Protein AF-C7Q089-F1 (afdb_monomer)

Radius of gyration: 25.98 Å; Cα contacts (8 Å, |Δi|>4): 467; chains: 1; bounding box: 75×49×68 Å

InterPro domains:
  IPR000086 NUDIX hydrolase domain [PF00293] (117-228)
  IPR000086 NUDIX hydrolase domain [PS51462] (114-242)
  IPR000524 Transcription regulator HTH, GntR [PF00392] (4-66)
  IPR000524 Transcription regulator HTH, GntR [PR00035] (26-40)
  IPR000524 Transcription regulator HTH, GntR [PR00035] (40-56)
  IPR000524 Transcription regulator HTH, GntR [PS50949] (1-69)
  IPR000524 Transcription regulator HTH, GntR [SM00345] (7-66)
  IPR000524 Transcription regulator HTH, GntR [cd07377] (7-67)
  IPR015797 NUDIX hydrolase-like domain superfamily [SSF55811] (79-246)
  IPR036388 Winged helix-like DNA-binding domain superfamily [G3DSA:1.10.10.10] (3-70)
  IPR036390 Winged helix DNA-binding domain superfamily [SSF46785] (5-78)
  IPR050679 Bacterial HTH-type transcriptional regulator [PTHR44846] (7-102)

Organism: Catenulispora acidiphila (strain DSM 44928 / JCM 14897 / NBRC 102108 / NRRL B-24433 / ID139908) (NCBI:txid479433)

Foldseek 3Di:
DDALVRLLVVVVVCLVVVVAPAFRADPALVVSCVVVVDDSVSNVSSVVVCVVVVQWDQDPPRHITGHDPDPDDDDDFDWDWPDKDFPADDDFWTWIWTWTATPVGDIDIAIETEGAEKEFEWAAEPQAWTKWKWDQDPVPSDIATGGQMFGDPDPDDSQVRRQVSCCVQAVWGWDRKDWDDWDDQCVRHYPHIYTYIYTYTHDDPQWDDDVVRRMIIGGGHLVCVVVCVVVVNHPDPNRVVVNVVVVVVVVVVVVVVVVVVVVVPPDD

Secondary structure (DSSP, 8-state):
---HHHHHHHHHHHHHTTSS-TTPBPPPHHHHHHHHT--HHHHHHHHHHHHHTTSEEEETTTEEEEPPPPPPPP--PPPEEEEEEEEE--SS-EEEEEEEE-TT--EEEEEEEE---EEEEEEE-TTSEEEEEEEE-TTTS-EEEE--EEE--TT--HHHHHHHHHHHHHS---SPPEEEEEE-TTTTTEE--EEEEEEE----SSEEEETTTTEEEEEEEGGGHHHHHHTTS---HHHHHHHHHHHHHHHHHHHHHHHHHTTSSS--

Mean predicted aligned error: 11.78 Å

Solvent-accessible surface area (backbone atoms only — not comparable to full-atom values): 14876 Å² total; per-residue (Å²): 120,50,51,35,67,54,54,34,51,52,54,49,46,33,52,73,76,50,79,47,44,67,70,34,70,54,76,51,72,70,53,48,28,67,74,59,52,28,50,70,68,29,52,50,52,23,50,51,50,36,36,74,71,51,51,30,45,82,42,90,100,75,48,41,28,29,34,67,78,75,84,74,77,82,90,68,90,71,61,41,79,76,49,72,47,77,78,42,88,52,95,74,38,29,36,32,44,33,40,31,35,38,88,92,67,50,75,49,79,47,65,34,36,45,31,67,41,30,26,33,29,46,36,36,24,92,88,48,23,37,45,30,29,38,36,70,35,86,92,73,76,44,65,33,44,32,45,31,55,31,67,45,62,92,87,57,61,57,68,58,31,28,50,48,16,42,29,72,50,66,75,38,72,61,54,80,69,41,82,73,50,75,47,50,90,45,66,90,45,34,52,40,45,34,36,38,31,42,36,33,32,79,78,68,79,61,66,43,77,38,77,93,77,58,32,37,24,34,60,43,48,60,87,51,48,64,60,36,43,76,71,56,33,40,75,52,65,70,40,52,52,47,52,52,56,50,55,53,49,53,51,49,54,52,51,51,53,53,56,59,61,63,71,75,73,83,81,131

Nearest PDB structures (foldseek):
  8wv3-assembly1_B  TM=9.293E-01  e=1.431E-14  Bacillus methanolicus
  8wv3-assembly1_E  TM=8.873E-01  e=4.443E-15  Bacillus methanolicus
  8wv3-assembly1_D  TM=9.266E-01  e=2.284E-14  Bacillus methanolicus
  5c7q-assembly1_B  TM=8.989E-01  e=4.884E-14  Bdellovibrio bacteriovorus HD100
  5c8l-assembly1_B  TM=8.850E-01  e=1.044E-13  Bdellovibrio bacteriovorus HD100

Sequence (268 aa):
MGTAADVETTLRGWLADGTLAPEQRLPSERTLIEQLGASRNTVRAALAKLIADGNVRSEHGRGYFVCQPRRSDPVVERWKVRSSEIVVEGRSFDVERRDLRSPAGRRRQAYVLRAPRTVTTAVISEDGRLLLVWRQRDATSEGSWELPAEVVEGDEDPALAAARSVRAAANVKPTVLHHVIEFQPLADVADALQVLFVGSAQAVAQEQTDEARGQVAEWIPLSELPQLVERRKVTGAATLLAILAVISRESSDVQRSLKRVNLLHSGS

pLDDT: mean 87.91, std 14.06, range [34.56, 98.25]

Struct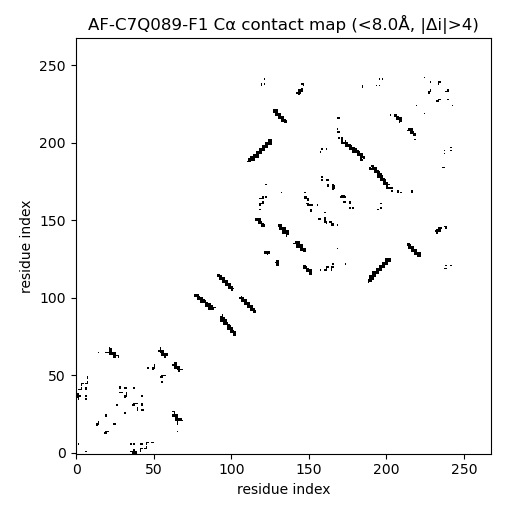ure (mmCIF, N/CA/C/O backbone):
data_AF-C7Q089-F1
#
_entry.id   AF-C7Q089-F1
#
loop_
_atom_site.group_PDB
_atom_site.id
_atom_site.type_symbol
_atom_site.label_atom_id
_atom_site.label_alt_id
_atom_site.label_comp_id
_atom_site.label_asym_id
_atom_site.label_entity_id
_atom_site.label_seq_id
_atom_site.pdbx_PDB_ins_code
_atom_site.Cartn_x
_atom_site.Cartn_y
_atom_site.Cartn_z
_atom_site.occupancy
_atom_site.B_iso_or_equiv
_atom_site.auth_seq_id
_atom_site.auth_comp_id
_atom_site.auth_asym_id
_atom_site.auth_atom_id
_atom_site.pdbx_PDB_model_num
ATOM 1 N N . MET A 1 1 ? -2.522 -30.736 -40.558 1.00 58.34 1 MET A N 1
ATOM 2 C CA . MET A 1 1 ? -3.429 -30.388 -39.442 1.00 58.34 1 MET A CA 1
ATOM 3 C C . MET A 1 1 ? -2.729 -29.294 -38.651 1.00 58.34 1 MET A C 1
ATOM 5 O O . MET A 1 1 ? -1.596 -29.536 -38.257 1.00 58.34 1 MET A O 1
ATOM 9 N N . GLY A 1 2 ? -3.312 -28.097 -38.520 1.00 68.81 2 GLY A N 1
ATOM 10 C CA . GLY A 1 2 ? -2.654 -26.980 -37.820 1.00 68.81 2 GLY A CA 1
ATOM 11 C C . GLY A 1 2 ? -2.456 -27.269 -36.329 1.00 68.81 2 GLY A C 1
ATOM 12 O O . GLY A 1 2 ? -3.302 -27.927 -35.712 1.00 68.81 2 GLY A O 1
ATOM 13 N N . THR A 1 3 ? -1.343 -26.815 -35.750 1.00 88.38 3 THR A N 1
ATOM 14 C CA . THR A 1 3 ? -1.092 -26.940 -34.307 1.00 88.38 3 THR A CA 1
ATOM 15 C C . THR A 1 3 ? -1.829 -25.849 -33.525 1.00 88.38 3 THR A C 1
ATOM 17 O O . THR A 1 3 ? -2.337 -24.882 -34.094 1.00 88.38 3 THR A O 1
ATOM 20 N N . ALA A 1 4 ? -1.913 -25.987 -32.197 1.00 82.38 4 ALA A N 1
ATOM 21 C CA . ALA A 1 4 ? -2.575 -24.981 -31.359 1.00 82.38 4 ALA A CA 1
ATOM 22 C C . ALA A 1 4 ? -1.824 -23.641 -31.373 1.00 82.38 4 ALA A C 1
ATOM 24 O O . ALA A 1 4 ? -2.458 -22.591 -31.329 1.00 82.38 4 ALA A O 1
ATOM 25 N N . ALA A 1 5 ? -0.494 -23.683 -31.501 1.00 84.88 5 ALA A N 1
ATOM 26 C CA . ALA A 1 5 ? 0.349 -22.498 -31.625 1.00 84.88 5 ALA A CA 1
ATOM 27 C C . ALA A 1 5 ? 0.125 -21.757 -32.954 1.00 84.88 5 ALA A C 1
ATOM 29 O O . ALA A 1 5 ? 0.143 -20.527 -32.973 1.00 84.88 5 ALA A O 1
ATOM 30 N N . ASP A 1 6 ? -0.144 -22.483 -34.045 1.00 88.25 6 ASP A N 1
ATOM 31 C CA . ASP A 1 6 ? -0.444 -21.870 -35.345 1.00 88.25 6 ASP A CA 1
ATOM 32 C C . ASP A 1 6 ? -1.789 -21.137 -35.295 1.00 88.25 6 ASP A C 1
ATOM 34 O O . ASP A 1 6 ? -1.872 -19.961 -35.645 1.00 88.25 6 ASP A O 1
ATOM 38 N N . VAL A 1 7 ? -2.826 -21.803 -34.767 1.00 91.31 7 VAL A N 1
ATOM 39 C CA . VAL A 1 7 ? -4.160 -21.206 -34.575 1.00 91.31 7 VAL A CA 1
ATOM 40 C C . VAL A 1 7 ? -4.084 -19.974 -33.676 1.00 91.31 7 VAL A C 1
ATOM 42 O O . VAL A 1 7 ? -4.689 -18.948 -33.977 1.00 91.31 7 VAL A O 1
ATOM 45 N N . GLU A 1 8 ? -3.327 -20.051 -32.582 1.00 91.19 8 GLU A N 1
ATOM 46 C CA . GLU A 1 8 ? -3.108 -18.917 -31.688 1.00 91.19 8 GLU A CA 1
ATOM 47 C C . GLU A 1 8 ? -2.418 -17.752 -32.406 1.00 91.19 8 GLU A C 1
ATOM 49 O O . GLU A 1 8 ? -2.889 -16.621 -32.314 1.00 91.19 8 GLU A O 1
ATOM 54 N N . THR A 1 9 ? -1.331 -18.019 -33.134 1.00 92.06 9 THR A N 1
ATOM 55 C CA . THR A 1 9 ? -0.587 -17.000 -33.887 1.00 92.06 9 THR A CA 1
ATOM 56 C C . THR A 1 9 ? -1.488 -16.294 -34.897 1.00 92.06 9 THR A C 1
ATOM 58 O O . THR A 1 9 ? -1.492 -15.065 -34.954 1.00 92.06 9 THR A O 1
ATOM 61 N N . THR A 1 10 ? -2.304 -17.042 -35.646 1.00 93.06 10 THR A N 1
ATOM 62 C CA . THR A 1 10 ? -3.257 -16.468 -36.607 1.00 93.06 10 THR A CA 1
ATOM 63 C C . THR A 1 10 ? -4.313 -15.607 -35.920 1.00 93.06 10 THR A C 1
ATOM 65 O O . THR A 1 10 ? -4.535 -14.472 -36.337 1.00 93.06 10 THR A O 1
ATOM 68 N N . LEU A 1 11 ? -4.930 -16.103 -34.842 1.00 91.12 11 LEU A N 1
ATOM 69 C CA . LEU A 1 11 ? -5.933 -15.340 -34.096 1.00 91.12 11 LEU A CA 1
ATOM 70 C C . LEU A 1 11 ? -5.337 -14.068 -33.479 1.00 91.12 11 LEU A C 1
ATOM 72 O O . LEU A 1 11 ? -5.977 -13.023 -33.517 1.00 91.12 11 LEU A O 1
ATOM 76 N N . ARG A 1 12 ? -4.105 -14.117 -32.957 1.00 90.12 12 ARG A N 1
ATOM 77 C CA . ARG A 1 12 ? -3.392 -12.915 -32.493 1.00 90.12 12 ARG A CA 1
ATOM 78 C C . ARG A 1 12 ? -3.112 -11.938 -33.624 1.00 90.12 12 ARG A C 1
ATOM 80 O O . ARG A 1 12 ? -3.224 -10.740 -33.396 1.00 90.12 12 ARG A O 1
ATOM 87 N N . GLY A 1 13 ? -2.782 -12.437 -34.814 1.00 88.75 13 GLY A N 1
ATOM 88 C CA . GLY A 1 13 ? -2.639 -11.622 -36.019 1.00 88.75 13 GLY A CA 1
ATOM 89 C C . GLY A 1 13 ? -3.899 -10.804 -36.293 1.00 88.75 13 GLY A C 1
ATOM 90 O O . GLY A 1 13 ? -3.814 -9.584 -36.339 1.00 88.75 13 GLY A O 1
ATOM 91 N N . TRP A 1 14 ? -5.066 -11.460 -36.327 1.00 91.31 14 TRP A N 1
ATOM 92 C CA . TRP A 1 14 ? -6.364 -10.804 -36.558 1.00 91.31 14 TRP A CA 1
ATOM 93 C C . TRP A 1 14 ? -6.747 -9.771 -35.493 1.00 91.31 14 TRP A C 1
ATOM 95 O O . TRP A 1 14 ? -7.486 -8.826 -35.763 1.00 91.31 14 TRP A O 1
ATOM 105 N N . LEU A 1 15 ? -6.296 -9.974 -34.256 1.00 87.81 15 LEU A N 1
ATOM 106 C CA . LEU A 1 15 ? -6.486 -9.006 -33.177 1.00 87.81 15 LEU A CA 1
ATOM 107 C C . LEU A 1 15 ? -5.541 -7.807 -33.330 1.00 87.81 15 LEU A C 1
ATOM 109 O O . LEU A 1 15 ? -5.938 -6.674 -33.076 1.00 87.81 15 LEU A O 1
ATOM 113 N N . ALA A 1 16 ? -4.292 -8.052 -33.733 1.00 85.75 16 ALA A N 1
ATOM 114 C CA . ALA A 1 16 ? -3.257 -7.030 -33.853 1.00 85.75 16 ALA A CA 1
ATOM 115 C C . ALA A 1 16 ? -3.435 -6.135 -35.089 1.00 85.75 16 ALA A C 1
ATOM 117 O O . ALA A 1 16 ? -3.157 -4.940 -35.016 1.00 85.75 16 ALA A O 1
ATOM 118 N N . ASP A 1 17 ? -3.895 -6.697 -36.208 1.00 87.81 17 ASP A N 1
ATOM 119 C CA . ASP A 1 17 ? -4.138 -5.965 -37.457 1.00 87.81 17 ASP A CA 1
ATOM 120 C C . ASP A 1 17 ? -5.531 -5.308 -37.526 1.00 87.81 17 ASP A C 1
ATOM 122 O O . ASP A 1 17 ? -5.815 -4.549 -38.452 1.00 87.81 17 ASP A O 1
ATOM 126 N N . GLY A 1 18 ? -6.385 -5.560 -36.527 1.00 83.69 18 GLY A N 1
ATOM 127 C CA . GLY A 1 18 ? -7.727 -4.991 -36.424 1.00 83.69 18 GLY A CA 1
ATOM 128 C C . GLY A 1 18 ? -8.798 -5.708 -37.251 1.00 83.69 18 GLY A C 1
ATOM 129 O O . GLY A 1 18 ? -9.921 -5.211 -37.320 1.00 83.69 18 GLY A O 1
ATOM 130 N N . THR A 1 19 ? -8.503 -6.875 -37.837 1.00 89.88 19 THR A N 1
ATOM 131 C CA . THR A 1 19 ? -9.504 -7.741 -38.494 1.00 89.88 19 THR A CA 1
ATOM 132 C C . THR A 1 19 ? -10.657 -8.092 -37.548 1.00 89.88 19 THR A C 1
ATOM 134 O O . THR A 1 19 ? -11.808 -8.221 -37.972 1.00 89.88 19 THR A O 1
ATOM 137 N N . LEU A 1 20 ? -10.360 -8.228 -36.253 1.00 88.56 20 LEU A N 1
ATOM 138 C CA . LEU A 1 20 ? -11.347 -8.334 -35.185 1.00 88.56 20 LEU A CA 1
ATOM 139 C C . LEU A 1 20 ? -11.217 -7.132 -34.241 1.00 88.56 20 LEU A C 1
ATOM 141 O O . LEU A 1 20 ? -10.249 -7.020 -33.489 1.00 88.56 20 LEU A O 1
ATOM 145 N N . ALA A 1 21 ? -12.208 -6.242 -34.269 1.00 86.75 21 ALA A N 1
ATOM 146 C CA . ALA A 1 21 ? -12.239 -5.041 -33.444 1.00 86.75 21 ALA A CA 1
ATOM 147 C C . ALA A 1 21 ? -12.546 -5.353 -31.962 1.00 86.75 21 ALA A C 1
ATOM 149 O O . ALA A 1 21 ? -13.160 -6.378 -31.653 1.00 86.75 21 ALA A O 1
ATOM 150 N N . PRO A 1 22 ? -12.184 -4.460 -31.021 1.00 88.19 22 PRO A N 1
ATOM 151 C CA . PRO A 1 22 ? -12.581 -4.582 -29.619 1.00 88.19 22 PRO A CA 1
ATOM 152 C C . PRO A 1 22 ? -14.095 -4.749 -29.446 1.00 88.19 22 PRO A C 1
ATOM 154 O O . PRO A 1 22 ? -14.877 -4.121 -30.156 1.00 88.19 22 PRO A O 1
ATOM 157 N N . GLU A 1 23 ? -14.504 -5.596 -28.499 1.00 90.75 23 GLU A N 1
ATOM 158 C CA . GLU A 1 23 ? -15.897 -6.004 -28.246 1.00 90.75 23 GLU A CA 1
ATOM 159 C C . GLU A 1 23 ? -16.587 -6.750 -29.403 1.00 90.75 23 GLU A C 1
ATOM 161 O O . GLU A 1 23 ? -17.736 -7.181 -29.268 1.00 90.75 23 GLU A O 1
ATOM 166 N N . GLN A 1 24 ? -15.901 -6.981 -30.527 1.00 93.00 24 GLN A N 1
ATOM 167 C CA . GLN A 1 24 ? -16.440 -7.774 -31.622 1.00 93.00 24 GLN A CA 1
ATOM 168 C C . GLN A 1 24 ? -16.500 -9.253 -31.239 1.00 93.00 24 GLN A C 1
ATOM 170 O O . GLN A 1 24 ? -15.621 -9.804 -30.571 1.00 93.00 24 GLN A O 1
ATOM 175 N N . ARG A 1 25 ? -17.551 -9.926 -31.706 1.00 93.44 25 ARG A N 1
ATOM 176 C CA . ARG A 1 25 ? -17.696 -11.374 -31.574 1.00 93.44 25 ARG A CA 1
ATOM 177 C C . ARG A 1 25 ? -16.742 -12.094 -32.531 1.00 93.44 25 ARG A C 1
ATOM 179 O O . ARG A 1 25 ? -16.749 -11.819 -33.730 1.00 93.44 25 ARG A O 1
ATOM 186 N N . LEU A 1 26 ? -15.979 -13.055 -32.016 1.00 94.12 26 LEU A N 1
ATOM 187 C CA . LEU A 1 26 ? -15.164 -13.954 -32.832 1.00 94.12 26 LEU A CA 1
ATOM 188 C C . LEU A 1 26 ? -16.058 -14.882 -33.675 1.00 94.12 26 LEU A C 1
ATOM 190 O O . LEU A 1 26 ? -17.182 -15.206 -33.265 1.00 94.12 26 LEU A O 1
ATOM 194 N N . PRO A 1 27 ? -15.545 -15.396 -34.809 1.00 94.56 27 PRO A N 1
ATOM 195 C CA . PRO A 1 27 ? -16.177 -16.510 -35.501 1.00 94.56 27 PRO A CA 1
ATOM 196 C C . PRO A 1 27 ? -16.429 -17.687 -34.546 1.00 94.56 27 PRO A C 1
ATOM 198 O O . PRO A 1 27 ? -15.690 -17.915 -33.586 1.00 94.56 27 PRO A O 1
ATOM 201 N N . SER A 1 28 ? -17.498 -18.446 -34.795 1.00 92.94 28 SER A N 1
ATOM 202 C CA . SER A 1 28 ? -17.839 -19.604 -33.958 1.00 92.94 28 SER A CA 1
ATOM 203 C C . SER A 1 28 ? -16.730 -20.666 -33.986 1.00 92.94 28 SER A C 1
ATOM 205 O O . SER A 1 28 ? -16.008 -20.754 -34.976 1.00 92.94 28 SER A O 1
ATOM 207 N N . GLU A 1 29 ? -16.634 -21.535 -32.966 1.00 92.75 29 GLU A N 1
ATOM 208 C CA . GLU A 1 29 ? -15.662 -22.650 -32.975 1.00 92.75 29 GLU A CA 1
ATOM 209 C C . GLU A 1 29 ? -15.735 -23.455 -34.279 1.00 92.75 29 GLU A C 1
ATOM 211 O O . GLU A 1 29 ? -14.706 -23.804 -34.844 1.00 92.75 29 GLU A O 1
ATOM 216 N N . ARG A 1 30 ? -16.952 -23.720 -34.777 1.00 92.25 30 ARG A N 1
ATOM 217 C CA . ARG A 1 30 ? -17.171 -24.450 -36.031 1.00 92.25 30 ARG A CA 1
ATOM 218 C C . ARG A 1 30 ? -16.565 -23.709 -37.222 1.00 92.25 30 ARG A C 1
ATOM 220 O O . ARG A 1 30 ? -15.860 -24.312 -38.019 1.00 92.25 30 ARG A O 1
ATOM 227 N N . THR A 1 31 ? -16.798 -22.403 -37.299 1.00 92.69 31 THR A N 1
ATOM 228 C CA . THR A 1 31 ? -16.237 -21.545 -38.349 1.00 92.69 31 THR A CA 1
ATOM 229 C C . THR A 1 31 ? -14.712 -21.492 -38.271 1.00 92.69 31 THR A C 1
ATOM 231 O O . THR A 1 31 ? -14.055 -21.594 -39.298 1.00 92.69 31 THR A O 1
ATOM 234 N N . LEU A 1 32 ? -14.138 -21.395 -37.068 1.00 92.62 32 LEU A N 1
ATOM 235 C CA . LEU A 1 32 ? -12.685 -21.396 -36.867 1.00 92.62 32 LEU A CA 1
ATOM 236 C C . LEU A 1 32 ? -12.048 -22.737 -37.253 1.00 92.62 32 LEU A C 1
ATOM 238 O O . LEU A 1 32 ? -10.981 -22.751 -37.856 1.00 92.62 32 LEU A O 1
ATOM 242 N N . ILE A 1 33 ? -12.704 -23.858 -36.941 1.00 94.44 33 ILE A N 1
ATOM 243 C CA . ILE A 1 33 ? -12.273 -25.205 -37.353 1.00 94.44 33 ILE A CA 1
ATOM 244 C C . ILE A 1 33 ? -12.201 -25.301 -38.881 1.00 94.44 33 ILE A C 1
ATOM 246 O O . ILE A 1 33 ? -11.193 -25.759 -39.417 1.00 94.44 33 ILE A O 1
ATOM 250 N N . GLU A 1 34 ? -13.253 -24.847 -39.567 1.00 93.25 34 GLU A N 1
ATOM 251 C CA . GLU A 1 34 ? -13.349 -24.861 -41.031 1.00 93.25 34 GLU A CA 1
ATOM 252 C C . GLU A 1 34 ? -12.313 -23.926 -41.677 1.00 93.25 34 GLU A C 1
ATOM 254 O O . GLU A 1 34 ? -11.596 -24.342 -42.583 1.00 93.25 34 GLU A O 1
ATOM 259 N N . GLN A 1 35 ? -12.187 -22.688 -41.185 1.00 91.31 35 GLN A N 1
ATOM 260 C CA . GLN A 1 35 ? -11.291 -21.673 -41.753 1.00 91.31 35 GLN A CA 1
ATOM 261 C C . GLN A 1 35 ? -9.808 -21.972 -41.521 1.00 91.31 35 GLN A C 1
ATOM 263 O O . GLN A 1 35 ? -8.986 -21.695 -42.389 1.00 91.31 35 GLN A O 1
ATOM 268 N N . LEU A 1 36 ? -9.457 -22.510 -40.351 1.00 91.62 36 LEU A N 1
ATOM 269 C CA . LEU A 1 36 ? -8.062 -22.710 -39.948 1.00 91.62 36 LEU A CA 1
ATOM 270 C C . LEU A 1 36 ? -7.575 -24.148 -40.174 1.00 91.62 36 LEU A C 1
ATOM 272 O O . LEU A 1 36 ? -6.420 -24.455 -39.882 1.00 91.62 36 LEU A O 1
ATOM 276 N N . GLY A 1 37 ? -8.436 -25.051 -40.665 1.00 91.69 37 GLY A N 1
ATOM 277 C CA . GLY A 1 37 ? -8.071 -26.448 -40.932 1.00 91.69 37 GLY A CA 1
ATOM 278 C C . GLY A 1 37 ? -7.527 -27.177 -39.693 1.00 91.69 37 GLY A C 1
ATOM 279 O O . GLY A 1 37 ? -6.589 -27.982 -39.782 1.00 91.69 37 GLY A O 1
ATOM 280 N N . ALA A 1 38 ? -8.078 -26.853 -38.520 1.00 93.44 38 ALA A N 1
ATOM 281 C CA . ALA A 1 38 ? -7.597 -27.296 -37.214 1.00 93.44 38 ALA A CA 1
ATOM 282 C C . ALA A 1 38 ? -8.640 -28.156 -36.489 1.00 93.44 38 ALA A C 1
ATOM 284 O O . ALA A 1 38 ? -9.841 -28.013 -36.694 1.00 93.44 38 ALA A O 1
ATOM 285 N N . SER A 1 39 ? -8.197 -29.056 -35.606 1.00 93.56 39 SER A N 1
ATOM 286 C CA . SER A 1 39 ? -9.133 -29.857 -34.808 1.00 93.56 39 SER A CA 1
ATOM 287 C C . SER A 1 39 ? -9.896 -28.986 -33.801 1.00 93.56 39 SER A C 1
ATOM 289 O O . SER A 1 39 ? -9.402 -27.947 -33.356 1.00 93.56 39 SER A O 1
ATOM 291 N N . ARG A 1 40 ? -11.066 -29.448 -33.346 1.00 92.69 40 ARG A N 1
ATOM 292 C CA . ARG A 1 40 ? -11.818 -28.781 -32.269 1.00 92.69 40 ARG A CA 1
ATOM 293 C C . ARG A 1 40 ? -10.982 -28.570 -31.005 1.00 92.69 40 ARG A C 1
ATOM 295 O O . ARG A 1 40 ? -11.045 -27.501 -30.405 1.00 92.69 40 ARG A O 1
ATOM 302 N N . ASN A 1 41 ? -10.192 -29.571 -30.616 1.00 93.25 41 ASN A N 1
ATOM 303 C CA . ASN A 1 41 ? -9.331 -29.491 -29.434 1.00 93.25 41 ASN A CA 1
ATOM 304 C C . ASN A 1 41 ? -8.232 -28.439 -29.621 1.00 93.25 41 ASN A C 1
ATOM 306 O O . ASN A 1 41 ? -7.939 -27.690 -28.695 1.00 93.25 41 ASN A O 1
ATOM 310 N N . THR A 1 42 ? -7.688 -28.332 -30.835 1.00 94.88 42 THR A N 1
ATOM 311 C CA . THR A 1 42 ? -6.689 -27.325 -31.210 1.00 94.88 42 THR A CA 1
ATOM 312 C C . THR A 1 42 ? -7.248 -25.906 -31.090 1.00 94.88 42 THR A C 1
ATOM 314 O O . THR A 1 42 ? -6.638 -25.058 -30.441 1.00 94.88 42 THR A O 1
ATOM 317 N N . VAL A 1 43 ? -8.430 -25.657 -31.667 1.00 94.50 43 VAL A N 1
ATOM 318 C CA . VAL A 1 43 ? -9.098 -24.345 -31.604 1.00 94.50 43 VAL A CA 1
ATOM 319 C C . VAL A 1 43 ? -9.432 -23.969 -30.162 1.00 94.50 43 VAL A C 1
ATOM 321 O O . VAL A 1 43 ? -9.163 -22.847 -29.741 1.00 94.50 43 VAL A O 1
ATOM 324 N N . ARG A 1 44 ? -9.949 -24.915 -29.369 1.00 94.06 44 ARG A N 1
ATOM 325 C CA . ARG A 1 44 ? -10.240 -24.680 -27.947 1.00 94.06 44 ARG A CA 1
ATOM 326 C C . ARG A 1 44 ? -8.994 -24.382 -27.124 1.00 94.06 44 ARG A C 1
ATOM 328 O O . ARG A 1 44 ? -9.050 -23.495 -26.282 1.00 94.06 44 ARG A O 1
ATOM 335 N N . ALA A 1 45 ? -7.887 -25.080 -27.369 1.00 93.62 45 ALA A N 1
ATOM 336 C CA . ALA A 1 45 ? -6.626 -24.823 -26.679 1.00 93.62 45 ALA A CA 1
ATOM 337 C C . ALA A 1 45 ? -6.091 -23.411 -26.979 1.00 93.62 45 ALA A C 1
ATOM 339 O O . ALA A 1 45 ? -5.704 -22.693 -26.059 1.00 93.62 45 ALA A O 1
ATOM 340 N N . ALA A 1 46 ? -6.141 -22.981 -28.244 1.00 93.94 46 ALA A N 1
ATOM 341 C CA . ALA A 1 46 ? -5.752 -21.626 -28.635 1.00 93.94 46 ALA A CA 1
ATOM 342 C C . ALA A 1 46 ? -6.665 -20.556 -28.006 1.00 93.94 46 ALA A C 1
ATOM 344 O O . ALA A 1 46 ? -6.175 -19.582 -27.434 1.00 93.94 46 ALA A O 1
ATOM 345 N N . LEU A 1 47 ? -7.990 -20.756 -28.039 1.00 93.56 47 LEU A N 1
ATOM 346 C CA . LEU A 1 47 ? -8.954 -19.850 -27.403 1.00 93.56 47 LEU A CA 1
ATOM 347 C C . LEU A 1 47 ? -8.767 -19.779 -25.883 1.00 93.56 47 LEU A C 1
ATOM 349 O O . LEU A 1 47 ? -8.817 -18.690 -25.320 1.00 93.56 47 LEU A O 1
ATOM 353 N N . ALA A 1 48 ? -8.509 -20.908 -25.217 1.00 92.56 48 ALA A N 1
ATOM 354 C CA . ALA A 1 48 ? -8.238 -20.941 -23.782 1.00 92.56 48 ALA A CA 1
ATOM 355 C C . ALA A 1 48 ? -7.006 -20.101 -23.417 1.00 92.56 48 ALA A C 1
ATOM 357 O O . ALA A 1 48 ? -7.036 -19.373 -22.428 1.00 92.56 48 ALA A O 1
ATOM 358 N N . LYS A 1 49 ? -5.956 -20.135 -24.245 1.00 91.31 49 LYS A N 1
ATOM 359 C CA . LYS A 1 49 ? -4.766 -19.303 -24.047 1.00 91.31 49 LYS A CA 1
ATOM 360 C C . LYS A 1 49 ? -5.037 -17.818 -24.300 1.00 91.31 49 LYS A C 1
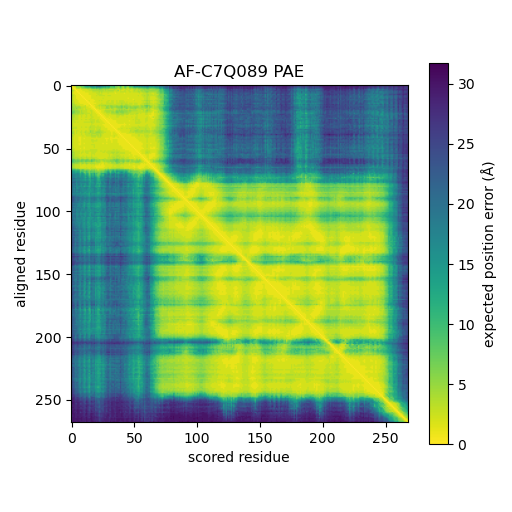ATOM 362 O O . LYS A 1 49 ? -4.620 -16.982 -23.508 1.00 91.31 49 LYS A O 1
ATOM 367 N N . LEU A 1 50 ? -5.808 -17.476 -25.334 1.00 90.44 50 LEU A N 1
ATOM 368 C CA . LEU A 1 50 ? -6.235 -16.088 -25.564 1.00 90.44 50 LEU A CA 1
ATOM 369 C C . LEU A 1 50 ? -7.110 -15.538 -24.429 1.00 90.44 50 LEU A C 1
ATOM 371 O O . LEU A 1 50 ? -7.039 -14.343 -24.139 1.00 90.44 50 LEU A O 1
ATOM 375 N N . ILE A 1 51 ? -7.902 -16.398 -23.783 1.00 92.38 51 ILE A N 1
ATOM 376 C CA . ILE A 1 51 ? -8.677 -16.059 -22.584 1.00 92.38 51 ILE A CA 1
ATOM 377 C C . ILE A 1 51 ? -7.769 -15.859 -21.376 1.00 92.38 51 ILE A C 1
ATOM 379 O O . ILE A 1 51 ? -7.915 -14.859 -20.678 1.00 92.38 51 ILE A O 1
ATOM 383 N N . ALA A 1 52 ? -6.821 -16.770 -21.147 1.00 86.50 52 ALA A N 1
ATOM 384 C CA . ALA A 1 52 ? -5.850 -16.650 -20.061 1.00 86.50 52 ALA A CA 1
ATOM 385 C C . ALA A 1 52 ? -5.048 -15.340 -20.159 1.00 86.50 52 ALA A C 1
ATOM 387 O O . ALA A 1 52 ? -4.830 -14.664 -19.156 1.00 86.50 52 ALA A O 1
ATOM 388 N N . ASP A 1 53 ? -4.708 -14.931 -21.381 1.00 85.12 53 ASP A N 1
ATOM 389 C CA . ASP A 1 53 ? -3.976 -13.693 -21.648 1.00 85.12 53 ASP A CA 1
ATOM 390 C C . ASP A 1 53 ? -4.871 -12.440 -21.658 1.00 85.12 53 ASP A C 1
ATOM 392 O O . ASP A 1 53 ? -4.378 -11.319 -21.793 1.00 85.12 53 ASP A O 1
ATOM 396 N N . GLY A 1 54 ? -6.189 -12.608 -21.521 1.00 88.50 54 GLY A N 1
ATOM 397 C CA . GLY A 1 54 ? -7.158 -11.516 -21.467 1.00 88.50 54 GLY A CA 1
ATOM 398 C C . GLY A 1 54 ? -7.445 -10.838 -22.808 1.00 88.50 54 GLY A C 1
ATOM 399 O O . GLY A 1 54 ? -8.037 -9.763 -22.808 1.00 88.50 54 GLY A O 1
ATOM 400 N N . ASN A 1 55 ? -7.057 -11.440 -23.936 1.00 90.31 55 ASN A N 1
ATOM 401 C CA . ASN A 1 55 ? -7.329 -10.915 -25.282 1.00 90.31 55 ASN A CA 1
ATOM 402 C C . ASN A 1 55 ? -8.752 -11.232 -25.758 1.00 90.31 55 ASN A C 1
ATOM 404 O O . ASN A 1 55 ? -9.315 -10.526 -26.592 1.00 90.31 55 ASN A O 1
ATOM 408 N N . VAL A 1 56 ? -9.330 -12.313 -25.235 1.00 93.12 56 VAL A N 1
ATOM 409 C CA . VAL A 1 56 ? -10.676 -12.782 -25.562 1.00 93.12 56 VAL A CA 1
ATOM 410 C C . VAL A 1 56 ? -11.408 -13.117 -24.269 1.00 93.12 56 VAL A C 1
ATOM 412 O O . VAL A 1 56 ? -10.814 -13.625 -23.324 1.00 93.12 56 VAL A O 1
ATOM 415 N N . ARG A 1 57 ? -12.717 -12.884 -24.224 1.00 93.62 57 ARG A N 1
ATOM 416 C CA . ARG A 1 57 ? -13.595 -13.309 -23.129 1.00 93.62 57 ARG A CA 1
ATOM 417 C C . ARG A 1 57 ? -14.675 -14.246 -23.650 1.00 93.62 57 ARG A C 1
ATOM 419 O O . ARG A 1 57 ? -15.192 -14.068 -24.752 1.00 93.62 57 ARG A O 1
ATOM 426 N N . SER A 1 58 ? -15.003 -15.256 -22.854 1.00 92.88 58 SER A N 1
ATOM 427 C CA . SER A 1 58 ? -16.102 -16.177 -23.139 1.00 92.88 58 SER A CA 1
ATOM 428 C C . SER A 1 58 ? -17.376 -15.666 -22.482 1.00 92.88 58 SER A C 1
ATOM 430 O O . SER A 1 58 ? -17.382 -15.368 -21.289 1.00 92.88 58 SER A O 1
ATOM 432 N N . GLU A 1 59 ? -18.458 -15.594 -23.245 1.00 91.88 59 GLU A N 1
ATOM 433 C CA . GLU A 1 59 ? -19.795 -15.364 -22.719 1.00 91.88 59 GLU A CA 1
ATOM 434 C C . GLU A 1 59 ? -20.663 -16.603 -22.945 1.00 91.88 59 GLU A C 1
ATOM 436 O O . GLU A 1 59 ? -20.846 -17.071 -24.077 1.00 91.88 59 GLU A O 1
ATOM 441 N N . HIS A 1 60 ? -21.233 -17.128 -21.860 1.00 84.88 60 HIS A N 1
ATOM 442 C CA . HIS A 1 60 ? -22.041 -18.340 -21.905 1.00 84.88 60 HIS A CA 1
ATOM 443 C C . HIS A 1 60 ? -23.207 -18.204 -22.899 1.00 84.88 60 HIS A C 1
ATOM 445 O O . HIS A 1 60 ? -23.970 -17.241 -22.856 1.00 84.88 60 HIS A O 1
ATOM 451 N N . GLY A 1 61 ? -23.313 -19.151 -23.837 1.00 85.56 61 GLY A N 1
ATOM 452 C CA . GLY A 1 61 ? -24.337 -19.165 -24.891 1.00 85.56 61 GLY A CA 1
ATOM 453 C C . GLY A 1 61 ? -24.160 -18.122 -26.006 1.00 85.56 61 GLY A C 1
ATOM 454 O O . GLY A 1 61 ? -24.813 -18.226 -27.042 1.00 85.56 61 GLY A O 1
ATOM 455 N N . ARG A 1 62 ? -23.258 -17.144 -25.846 1.00 88.75 62 ARG A N 1
ATOM 456 C CA . ARG A 1 62 ? -23.056 -16.037 -26.799 1.00 88.75 62 ARG A CA 1
ATOM 457 C C . ARG A 1 62 ? -21.744 -16.135 -27.575 1.00 88.75 62 ARG A C 1
ATOM 459 O O . ARG A 1 62 ? -21.632 -15.542 -28.644 1.00 88.75 62 ARG A O 1
ATOM 466 N N . GLY A 1 63 ? -20.802 -16.959 -27.124 1.00 91.50 63 GLY A N 1
ATOM 467 C CA . GLY A 1 63 ? -19.541 -17.230 -27.816 1.00 91.50 63 GLY A CA 1
ATOM 468 C C . GLY A 1 63 ? -18.386 -16.402 -27.263 1.00 91.50 63 GLY A C 1
ATOM 469 O O . GLY A 1 63 ? -18.372 -16.062 -26.084 1.00 91.50 63 GLY A O 1
ATOM 470 N N . TYR A 1 64 ? -17.404 -16.113 -28.112 1.00 94.19 64 TYR A N 1
ATOM 471 C CA . TYR A 1 64 ? -16.173 -15.431 -27.722 1.00 94.19 64 TYR A CA 1
ATOM 472 C C . TYR A 1 64 ? -16.173 -13.993 -28.233 1.00 94.19 64 TYR A C 1
ATOM 474 O O . TYR A 1 64 ? -16.599 -13.744 -29.360 1.00 94.19 64 TYR A O 1
ATOM 482 N N . PHE A 1 65 ? -15.682 -13.067 -27.418 1.00 94.06 65 PHE A N 1
ATOM 483 C CA . PHE A 1 65 ? -15.609 -11.642 -27.735 1.00 94.06 65 PHE A CA 1
ATOM 484 C C . PHE A 1 65 ? -14.191 -11.128 -27.533 1.00 94.06 65 PHE A C 1
ATOM 486 O O . PHE A 1 65 ? -13.518 -11.540 -26.589 1.00 94.06 65 PHE A O 1
ATOM 493 N N . VAL A 1 66 ? -13.747 -10.231 -28.408 1.00 92.88 66 VAL A N 1
ATOM 494 C CA . VAL A 1 66 ? -12.463 -9.543 -28.270 1.00 92.88 66 VAL A CA 1
ATOM 495 C C . VAL A 1 66 ? -12.525 -8.608 -27.068 1.00 92.88 66 VAL A C 1
ATOM 497 O O . VAL A 1 66 ? -13.433 -7.784 -26.968 1.00 92.88 66 VAL A O 1
ATOM 500 N N . CYS A 1 67 ? -11.568 -8.721 -26.155 1.00 90.44 67 CYS A N 1
ATOM 501 C CA . CYS A 1 67 ? -11.414 -7.754 -25.074 1.00 90.44 67 CYS A CA 1
ATOM 502 C C . CYS A 1 67 ? -10.793 -6.460 -25.607 1.00 90.44 67 CYS A C 1
ATOM 504 O O . CYS A 1 67 ? -10.031 -6.481 -26.573 1.00 90.44 67 CYS A O 1
ATOM 506 N N . GLN A 1 68 ? -11.045 -5.333 -24.941 1.00 82.94 68 GLN A N 1
ATOM 507 C CA . GLN A 1 68 ? -10.264 -4.128 -25.213 1.00 82.94 68 GLN A CA 1
ATOM 508 C C . GLN A 1 68 ? -8.761 -4.411 -25.054 1.00 82.94 68 GLN A C 1
ATOM 510 O O . GLN A 1 68 ? -8.366 -5.026 -24.055 1.00 82.94 68 GLN A O 1
ATOM 515 N N . PRO A 1 69 ? -7.916 -3.977 -26.012 1.00 72.19 69 PRO A N 1
ATOM 516 C CA . PRO A 1 69 ? -6.480 -4.155 -25.904 1.00 72.19 69 PRO A CA 1
ATOM 517 C C . PRO A 1 69 ? -6.010 -3.492 -24.617 1.00 72.19 69 PRO A C 1
ATOM 519 O O . PRO A 1 69 ? -6.289 -2.317 -24.359 1.00 72.19 69 PRO A O 1
ATOM 522 N N . ARG A 1 70 ? -5.304 -4.262 -23.785 1.00 70.06 70 ARG A N 1
ATOM 523 C CA . ARG A 1 70 ? -4.660 -3.699 -22.602 1.00 70.06 70 ARG A CA 1
ATOM 524 C C . ARG A 1 70 ? -3.720 -2.603 -23.073 1.00 70.06 70 ARG A C 1
ATOM 526 O O . ARG A 1 70 ? -2.925 -2.819 -23.987 1.00 70.06 70 ARG A O 1
ATOM 533 N N . ARG A 1 71 ? -3.813 -1.431 -22.447 1.00 74.06 71 ARG A N 1
ATOM 534 C CA . ARG A 1 71 ? -2.842 -0.365 -22.672 1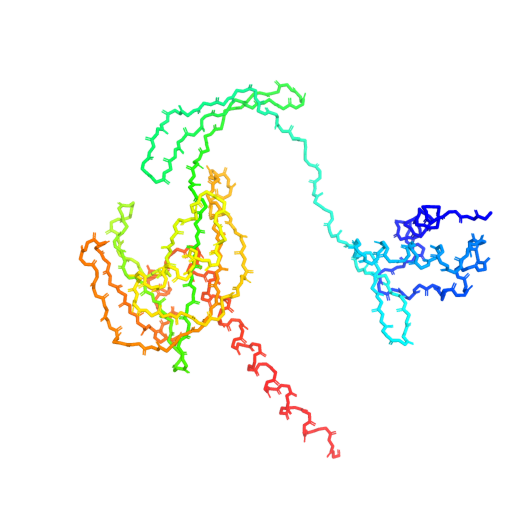.00 74.06 71 ARG A CA 1
ATOM 535 C C . ARG A 1 71 ? -1.455 -0.947 -22.403 1.00 74.06 71 ARG A C 1
ATOM 537 O O . ARG A 1 71 ? -1.191 -1.393 -21.291 1.00 74.06 71 ARG A O 1
ATOM 544 N N . SER A 1 72 ? -0.608 -0.990 -23.425 1.00 73.94 72 SER A N 1
ATOM 545 C CA . SER A 1 72 ? 0.787 -1.378 -23.254 1.00 73.94 72 SER A CA 1
ATOM 546 C C . SER A 1 72 ? 1.519 -0.267 -22.514 1.00 73.94 72 SER A C 1
ATOM 548 O O . SER A 1 72 ? 1.337 0.913 -22.837 1.00 73.94 72 SER A O 1
ATOM 550 N N . ASP A 1 73 ? 2.369 -0.638 -21.564 1.00 79.25 73 ASP A N 1
ATOM 551 C CA . ASP A 1 73 ? 3.250 0.328 -20.923 1.00 79.25 73 ASP A CA 1
ATOM 552 C C . ASP A 1 73 ? 4.227 0.919 -21.949 1.00 79.25 73 ASP A C 1
ATOM 554 O O . ASP A 1 73 ? 4.658 0.225 -22.880 1.00 79.25 73 ASP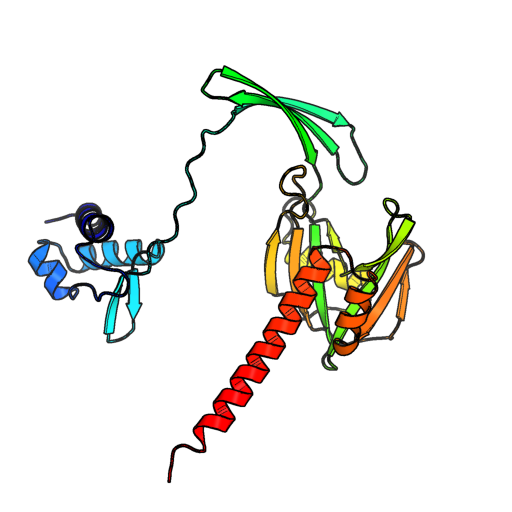 A O 1
ATOM 558 N N . PRO A 1 74 ? 4.589 2.205 -21.818 1.00 80.69 74 PRO A N 1
ATOM 559 C CA . PRO A 1 74 ? 5.604 2.796 -22.672 1.00 80.69 74 PRO A CA 1
ATOM 560 C C . PRO A 1 74 ? 6.936 2.061 -22.487 1.00 80.69 74 PRO A C 1
ATOM 562 O O . PRO A 1 74 ? 7.424 1.886 -21.369 1.00 80.69 74 PRO A O 1
ATOM 565 N N . VAL A 1 75 ? 7.561 1.665 -23.596 1.00 79.12 75 VAL A N 1
ATOM 566 C CA . VAL A 1 75 ? 8.904 1.081 -23.570 1.00 79.12 75 VAL A CA 1
ATOM 567 C C . VAL A 1 75 ? 9.912 2.211 -23.397 1.00 79.12 75 VAL A C 1
ATOM 569 O O . VAL A 1 75 ? 10.165 2.982 -24.320 1.00 79.12 75 VAL A O 1
ATOM 572 N N . VAL A 1 76 ? 10.491 2.311 -22.203 1.00 80.75 76 VAL A N 1
ATOM 573 C CA . VAL A 1 76 ? 11.578 3.248 -21.902 1.00 80.75 76 VAL A CA 1
ATOM 574 C C . VAL A 1 76 ? 12.885 2.470 -21.781 1.00 80.75 76 VAL A C 1
ATOM 576 O O . VAL A 1 76 ? 12.935 1.397 -21.177 1.00 80.75 76 VAL A O 1
ATOM 579 N N . GLU A 1 77 ? 13.965 3.009 -22.349 1.00 83.19 77 GLU A N 1
ATOM 580 C CA . GLU A 1 77 ? 15.300 2.426 -22.220 1.00 83.19 77 GLU A CA 1
ATOM 581 C C . GLU A 1 77 ? 15.702 2.248 -20.745 1.00 83.19 77 GLU A C 1
ATOM 583 O O . GLU A 1 77 ? 15.831 3.209 -19.980 1.00 83.19 77 GLU A O 1
ATOM 588 N N . ARG A 1 78 ? 15.945 0.996 -20.341 1.00 84.69 78 ARG A N 1
ATOM 589 C CA . ARG A 1 78 ? 16.255 0.653 -18.951 1.00 84.69 78 ARG A CA 1
ATOM 590 C C . ARG A 1 78 ? 17.707 0.981 -18.602 1.00 84.69 78 ARG A C 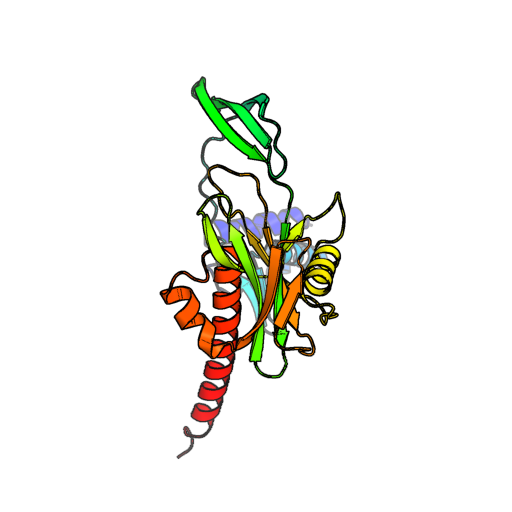1
ATOM 592 O O . ARG A 1 78 ? 18.645 0.436 -19.185 1.00 84.69 78 ARG A O 1
ATOM 599 N N . TRP A 1 79 ? 17.895 1.811 -17.580 1.00 93.19 79 TRP A N 1
ATOM 600 C CA . TRP A 1 79 ? 19.205 2.034 -16.970 1.00 93.19 79 TRP A CA 1
ATOM 601 C C . TRP A 1 79 ? 19.635 0.789 -16.184 1.00 93.19 79 TRP A C 1
ATOM 603 O O . TRP A 1 79 ? 18.851 0.229 -15.416 1.00 93.19 79 TRP A O 1
ATOM 613 N N . LYS A 1 80 ? 20.882 0.344 -16.370 1.00 94.44 80 LYS A N 1
ATOM 614 C CA . LYS A 1 80 ? 21.443 -0.825 -15.673 1.00 94.44 80 LYS A CA 1
ATOM 615 C C . LYS A 1 80 ? 22.176 -0.391 -14.408 1.00 94.44 80 LYS A C 1
ATOM 617 O O . LYS A 1 80 ? 22.983 0.537 -14.471 1.00 94.44 80 LYS A O 1
ATOM 622 N N . VAL A 1 81 ? 21.942 -1.097 -13.302 1.00 96.19 81 VAL A N 1
ATOM 623 C CA . VAL A 1 81 ? 22.746 -0.969 -12.077 1.00 96.19 81 VAL A CA 1
ATOM 624 C C . VAL A 1 81 ? 24.134 -1.551 -12.347 1.00 96.19 81 VAL A C 1
ATOM 626 O O . VAL A 1 81 ? 24.251 -2.657 -12.873 1.00 96.19 81 VAL A O 1
ATOM 629 N N . ARG A 1 82 ? 25.183 -0.778 -12.064 1.00 96.31 82 ARG A N 1
ATOM 630 C CA . ARG A 1 82 ? 26.592 -1.174 -12.212 1.00 96.31 82 ARG A CA 1
ATOM 631 C C . ARG A 1 82 ? 27.198 -1.607 -10.889 1.00 96.31 82 ARG A C 1
ATOM 633 O O . ARG A 1 82 ? 27.878 -2.625 -10.853 1.00 96.31 82 ARG A O 1
ATOM 640 N N . SER A 1 83 ? 26.913 -0.845 -9.849 1.00 96.50 83 SER A N 1
ATOM 641 C CA . SER A 1 83 ? 27.308 -1.091 -8.467 1.00 96.50 83 SER A CA 1
ATOM 642 C C . SER A 1 83 ? 26.176 -0.645 -7.555 1.00 96.50 83 SER A C 1
ATOM 644 O O . SER A 1 83 ? 25.361 0.212 -7.919 1.00 96.50 83 SER A O 1
ATOM 646 N N . SER A 1 84 ? 26.119 -1.276 -6.391 1.00 97.31 84 SER A N 1
ATOM 647 C CA . SER A 1 84 ? 25.167 -1.010 -5.326 1.00 97.31 84 SER A CA 1
ATOM 648 C C . SER A 1 84 ? 25.863 -1.267 -3.995 1.00 97.31 84 SER A C 1
ATOM 650 O O . SER A 1 84 ? 26.640 -2.217 -3.888 1.00 97.31 84 SER A O 1
ATOM 652 N N . GLU A 1 85 ? 25.601 -0.414 -3.014 1.00 97.94 85 GLU A N 1
ATOM 653 C CA . GLU A 1 85 ? 26.100 -0.551 -1.649 1.00 97.94 85 GLU A CA 1
ATOM 654 C C . GLU A 1 85 ? 25.139 0.114 -0.660 1.00 97.94 85 GLU A C 1
ATOM 656 O O . GLU A 1 85 ? 24.483 1.109 -0.984 1.00 97.94 85 GLU A O 1
ATOM 661 N N . ILE A 1 86 ? 25.076 -0.420 0.558 1.00 98.25 86 ILE A N 1
ATOM 662 C CA . ILE A 1 86 ? 24.401 0.240 1.674 1.00 98.25 86 ILE A CA 1
ATOM 663 C C . ILE A 1 86 ? 25.357 1.286 2.246 1.00 98.25 86 ILE A C 1
ATOM 665 O O . ILE A 1 86 ? 26.459 0.958 2.677 1.00 98.25 86 ILE A O 1
ATOM 669 N N . VAL A 1 87 ? 24.950 2.556 2.202 1.00 98.12 87 VAL A N 1
ATOM 670 C CA . VAL A 1 87 ? 25.746 3.691 2.703 1.00 98.12 87 VAL A CA 1
ATOM 671 C C . VAL A 1 87 ? 25.302 4.154 4.087 1.00 98.12 87 VAL A C 1
ATOM 673 O O . VAL A 1 87 ? 26.057 4.844 4.767 1.00 98.12 87 VAL A O 1
ATOM 676 N N . VAL A 1 88 ? 24.086 3.786 4.500 1.00 98.06 88 VAL A N 1
ATOM 677 C CA . VAL A 1 88 ? 23.558 3.991 5.853 1.00 98.06 88 VAL A CA 1
ATOM 678 C C . VAL A 1 88 ? 22.703 2.784 6.215 1.00 98.06 88 VAL A C 1
ATOM 680 O O . VAL A 1 88 ? 21.770 2.467 5.479 1.00 98.06 88 VAL A O 1
ATOM 683 N N . GLU A 1 89 ? 22.997 2.158 7.349 1.00 96.88 89 GLU A N 1
ATOM 684 C CA . GLU A 1 89 ? 22.124 1.164 7.978 1.00 96.88 89 GLU A CA 1
ATOM 685 C C . GLU A 1 89 ? 21.228 1.865 8.999 1.00 96.88 89 GLU A C 1
ATOM 687 O O . GLU A 1 89 ? 21.704 2.668 9.810 1.00 96.88 89 GLU A O 1
ATOM 692 N N . GLY A 1 90 ? 19.927 1.601 8.945 1.00 93.31 90 GLY A N 1
ATOM 693 C CA . GLY A 1 90 ? 18.955 2.244 9.823 1.00 93.31 90 GLY A CA 1
ATOM 694 C C . GLY A 1 90 ? 18.020 1.251 10.497 1.00 93.31 90 GLY A C 1
ATOM 695 O O . GLY A 1 90 ? 17.916 0.089 10.127 1.00 93.31 90 GLY A O 1
ATOM 696 N N . ARG A 1 91 ? 17.295 1.720 11.520 1.00 86.75 91 ARG A N 1
ATOM 697 C CA . ARG A 1 91 ? 16.338 0.875 12.255 1.00 86.75 91 ARG A CA 1
ATOM 698 C C . ARG A 1 91 ? 15.105 0.519 11.419 1.00 86.75 91 ARG A C 1
ATOM 700 O O . ARG A 1 91 ? 14.605 -0.595 11.517 1.00 86.75 91 ARG A O 1
ATOM 707 N N . SER A 1 92 ? 14.586 1.488 10.667 1.00 86.88 92 SER A N 1
ATOM 708 C CA . SER A 1 92 ? 13.336 1.346 9.902 1.00 86.88 92 SER A CA 1
ATOM 709 C C . SER A 1 92 ? 13.570 1.176 8.404 1.00 86.88 92 SER A C 1
ATOM 711 O O . SER A 1 92 ? 12.691 0.692 7.697 1.00 86.88 92 SER A O 1
ATOM 713 N N . PHE A 1 93 ? 14.724 1.624 7.914 1.00 94.38 93 PHE A N 1
ATOM 714 C CA . PHE A 1 93 ? 15.137 1.505 6.525 1.00 94.38 93 PHE A CA 1
ATOM 715 C C . PHE A 1 93 ? 16.645 1.713 6.406 1.00 94.38 93 PHE A C 1
ATOM 717 O O . PHE A 1 93 ? 17.226 2.470 7.185 1.00 94.38 93 PHE A O 1
ATOM 724 N N . ASP A 1 94 ? 17.229 1.129 5.369 1.00 97.19 94 ASP A N 1
ATOM 725 C CA . ASP A 1 94 ? 18.599 1.399 4.944 1.00 97.19 94 ASP A CA 1
ATOM 726 C C . ASP A 1 94 ? 18.618 2.400 3.785 1.00 97.19 94 ASP A C 1
ATOM 728 O O . ASP A 1 94 ? 17.623 2.586 3.077 1.00 97.19 94 ASP A O 1
ATOM 732 N N . VAL A 1 95 ? 19.767 3.032 3.549 1.00 98.12 95 VAL A N 1
ATOM 733 C CA . VAL A 1 95 ? 20.009 3.856 2.359 1.00 98.12 95 VAL A CA 1
ATOM 734 C C . VAL A 1 95 ? 20.988 3.130 1.447 1.00 98.12 95 VAL A C 1
ATOM 736 O O . VAL A 1 95 ? 22.164 2.973 1.771 1.00 98.12 95 VAL A O 1
ATOM 739 N N . GLU A 1 96 ? 20.513 2.725 0.274 1.00 98.25 96 GLU A N 1
ATOM 740 C CA . GLU A 1 96 ? 21.322 2.110 -0.775 1.00 98.25 96 GLU A CA 1
ATOM 741 C C . GLU A 1 96 ? 21.752 3.162 -1.804 1.00 98.25 96 GLU A C 1
ATOM 743 O O . GLU A 1 96 ? 20.911 3.843 -2.396 1.00 98.25 96 GLU A O 1
ATOM 748 N N . ARG A 1 97 ? 23.054 3.259 -2.087 1.00 98.00 97 ARG A N 1
ATOM 749 C CA . ARG A 1 97 ? 23.585 4.029 -3.218 1.00 98.00 97 ARG A CA 1
ATOM 750 C C . ARG A 1 97 ? 23.752 3.116 -4.428 1.00 98.00 97 ARG A C 1
ATOM 752 O O . ARG A 1 97 ? 24.396 2.076 -4.343 1.00 98.00 97 ARG A O 1
ATOM 759 N N . ARG A 1 98 ? 23.214 3.527 -5.580 1.00 97.50 98 ARG A N 1
ATOM 760 C CA . ARG A 1 98 ? 23.326 2.818 -6.866 1.00 97.50 98 ARG A CA 1
ATOM 761 C C . ARG A 1 98 ? 24.007 3.667 -7.923 1.00 97.50 98 ARG A C 1
ATOM 763 O O . ARG A 1 98 ? 23.542 4.768 -8.222 1.00 97.50 98 ARG A O 1
ATOM 770 N N . ASP A 1 99 ? 25.001 3.096 -8.594 1.00 97.50 99 ASP A N 1
ATOM 771 C CA . ASP A 1 99 ? 25.554 3.667 -9.821 1.00 97.50 99 ASP A CA 1
ATOM 772 C C . ASP A 1 99 ? 24.834 3.078 -11.036 1.00 97.50 99 ASP A C 1
ATOM 774 O O . ASP A 1 99 ? 24.833 1.868 -11.272 1.00 97.50 99 ASP A O 1
ATOM 778 N N . LEU A 1 100 ? 24.215 3.940 -11.838 1.00 96.62 100 LEU A N 1
ATOM 779 C CA . LEU A 1 100 ? 23.397 3.563 -12.986 1.00 96.62 100 LEU A CA 1
ATOM 780 C C . LEU A 1 100 ? 24.077 3.958 -14.298 1.00 96.62 100 LEU A C 1
ATOM 782 O O . LEU A 1 100 ? 24.672 5.033 -14.409 1.00 96.62 100 LEU A O 1
ATOM 786 N N . ARG A 1 101 ? 23.929 3.117 -15.329 1.00 96.56 101 ARG A N 1
ATOM 787 C CA . ARG A 1 101 ? 24.388 3.404 -16.697 1.00 96.56 101 ARG A CA 1
ATOM 788 C C . ARG A 1 101 ? 23.263 3.243 -17.718 1.00 96.56 101 ARG A C 1
ATOM 790 O O . ARG A 1 101 ? 22.628 2.188 -17.766 1.00 96.56 101 ARG A O 1
ATOM 797 N N . SER A 1 102 ? 23.050 4.261 -18.549 1.00 94.50 102 SER A N 1
ATOM 798 C CA . SER A 1 102 ? 22.092 4.207 -19.661 1.00 94.50 102 SER A CA 1
ATOM 799 C C . SER A 1 102 ? 22.655 3.436 -20.869 1.00 94.50 102 SER A C 1
ATOM 801 O O . SER A 1 102 ? 23.879 3.274 -20.967 1.00 94.50 102 SER A O 1
ATOM 803 N N . PRO A 1 103 ? 21.809 2.996 -21.822 1.00 91.00 103 PRO A N 1
ATOM 804 C CA . PRO A 1 103 ? 22.279 2.424 -23.089 1.00 91.00 103 PRO A CA 1
ATOM 805 C C . PRO A 1 103 ? 23.176 3.384 -23.881 1.00 91.00 103 PRO A C 1
ATOM 807 O O . PRO A 1 103 ? 24.242 2.985 -24.338 1.00 91.00 103 PRO A O 1
ATOM 810 N N . ALA A 1 104 ? 22.830 4.676 -23.910 1.00 91.94 104 ALA A N 1
ATOM 811 C CA . ALA A 1 104 ? 23.652 5.747 -24.488 1.00 91.94 104 ALA A CA 1
ATOM 812 C C . ALA A 1 104 ? 24.946 6.070 -23.698 1.00 91.94 104 ALA A C 1
ATOM 814 O O . ALA A 1 104 ? 25.627 7.050 -23.986 1.00 91.94 104 ALA A O 1
ATOM 815 N N . GLY A 1 105 ? 25.286 5.294 -22.663 1.00 92.50 105 GLY A N 1
ATOM 816 C CA . GLY A 1 105 ? 26.542 5.411 -21.921 1.00 92.50 105 GLY A CA 1
ATOM 817 C C . GLY A 1 105 ? 26.575 6.473 -20.817 1.00 92.50 105 GLY A C 1
ATOM 818 O O . GLY A 1 105 ? 27.601 6.582 -20.143 1.00 92.50 105 GLY A O 1
ATOM 819 N N . ARG A 1 106 ? 25.475 7.200 -20.579 1.00 95.31 106 ARG A N 1
ATOM 820 C CA . ARG A 1 106 ? 25.370 8.207 -19.507 1.00 95.31 106 ARG A CA 1
ATOM 821 C C . ARG A 1 106 ? 25.412 7.540 -18.133 1.00 95.31 106 ARG A C 1
ATOM 823 O O . ARG A 1 106 ? 24.963 6.402 -17.984 1.00 95.31 106 ARG A O 1
ATOM 830 N N . ARG A 1 107 ? 25.939 8.254 -17.135 1.00 95.94 107 ARG A N 1
ATOM 831 C CA . ARG A 1 107 ? 26.035 7.800 -15.739 1.00 95.94 107 ARG A CA 1
ATOM 832 C C . ARG A 1 107 ? 25.150 8.653 -14.835 1.00 95.94 107 ARG A C 1
ATOM 834 O O . ARG A 1 107 ? 25.003 9.846 -15.083 1.00 95.94 107 ARG A O 1
ATOM 841 N N . ARG A 1 108 ? 24.569 8.036 -13.808 1.00 95.12 108 ARG A N 1
ATOM 842 C CA . ARG A 1 108 ? 23.768 8.700 -12.770 1.00 95.12 108 ARG A CA 1
ATOM 843 C C . ARG A 1 108 ? 23.895 7.924 -11.466 1.00 95.12 108 ARG A C 1
ATOM 845 O O . ARG A 1 108 ? 23.900 6.699 -11.509 1.00 95.12 108 ARG A O 1
ATOM 852 N N . GLN A 1 109 ? 23.929 8.626 -10.341 1.00 95.94 109 GLN A N 1
ATOM 853 C CA . GLN A 1 109 ? 23.798 8.019 -9.017 1.00 95.94 109 GLN A CA 1
ATOM 854 C C . GLN A 1 109 ? 22.360 8.148 -8.523 1.00 95.94 109 GLN A C 1
ATOM 856 O O . GLN A 1 109 ? 21.712 9.167 -8.764 1.00 95.94 109 GLN A O 1
ATOM 861 N N . ALA A 1 110 ? 21.854 7.107 -7.872 1.00 95.31 110 ALA A N 1
ATOM 862 C CA . ALA A 1 110 ? 20.552 7.107 -7.220 1.00 95.31 110 ALA A CA 1
ATOM 863 C C . ALA A 1 110 ? 20.700 6.639 -5.772 1.00 95.31 110 ALA A C 1
ATOM 865 O O . ALA A 1 110 ? 21.527 5.773 -5.488 1.00 95.31 110 ALA A O 1
ATOM 866 N N . TYR A 1 111 ? 19.880 7.198 -4.890 1.00 96.50 111 TYR A N 1
ATOM 867 C CA . TYR A 1 111 ? 19.762 6.781 -3.499 1.00 96.50 111 TYR A CA 1
ATOM 868 C C . TYR A 1 111 ? 18.381 6.167 -3.313 1.00 96.50 111 TYR A C 1
ATOM 870 O O . TYR A 1 111 ? 17.389 6.774 -3.713 1.00 96.50 111 TYR A O 1
ATOM 878 N N . VAL A 1 112 ? 18.333 4.953 -2.774 1.00 97.06 112 VAL A N 1
ATOM 879 C CA . VAL A 1 112 ? 17.100 4.187 -2.591 1.00 97.06 112 VAL A CA 1
ATOM 880 C C . VAL A 1 112 ? 16.943 3.866 -1.115 1.00 97.06 112 VAL A C 1
ATOM 882 O O . VAL A 1 112 ? 17.814 3.228 -0.528 1.00 97.06 112 VAL A O 1
ATOM 885 N N . LEU A 1 113 ? 15.826 4.283 -0.527 1.00 97.56 113 LEU A N 1
ATOM 886 C CA . LEU A 1 113 ? 15.439 3.843 0.809 1.00 97.56 113 LEU A CA 1
ATOM 887 C C . LEU A 1 113 ? 14.962 2.391 0.725 1.00 97.56 113 LEU A C 1
ATOM 889 O O . LEU A 1 113 ? 14.058 2.087 -0.054 1.00 97.56 113 LEU A O 1
ATOM 893 N N . ARG A 1 114 ? 15.564 1.492 1.501 1.00 96.81 114 ARG A N 1
ATOM 894 C CA . ARG A 1 114 ? 15.169 0.083 1.593 1.00 96.81 114 ARG A CA 1
ATOM 895 C C . ARG A 1 114 ? 14.453 -0.149 2.902 1.00 96.81 114 ARG A C 1
ATOM 897 O O . ARG A 1 114 ? 15.094 -0.203 3.943 1.00 96.81 114 ARG A O 1
ATOM 904 N N . ALA A 1 115 ? 13.135 -0.262 2.840 1.00 95.25 115 ALA A N 1
ATOM 905 C CA . ALA A 1 115 ? 12.303 -0.524 4.002 1.00 95.25 115 ALA A CA 1
ATOM 906 C C . ALA A 1 115 ? 11.681 -1.924 3.895 1.00 95.25 115 ALA A C 1
ATOM 908 O O . ALA A 1 115 ? 11.436 -2.410 2.785 1.00 95.25 115 ALA A O 1
ATOM 909 N N . PRO A 1 116 ? 11.399 -2.586 5.026 1.00 94.81 116 PRO A N 1
ATOM 910 C CA . PRO A 1 116 ? 10.734 -3.875 4.998 1.00 94.81 116 PRO A CA 1
ATOM 911 C C . PRO A 1 116 ? 9.307 -3.746 4.451 1.00 94.81 116 PRO A C 1
ATOM 913 O O . PRO A 1 116 ? 8.629 -2.724 4.621 1.00 94.81 116 PRO A O 1
ATOM 916 N N . ARG A 1 117 ? 8.825 -4.824 3.826 1.00 95.88 117 ARG A N 1
ATOM 917 C CA . ARG A 1 117 ? 7.426 -4.926 3.407 1.00 95.88 117 ARG A CA 1
ATOM 918 C C . ARG A 1 117 ? 6.531 -4.768 4.635 1.00 95.88 117 ARG A C 1
ATOM 920 O O . ARG A 1 117 ? 6.752 -5.414 5.653 1.00 95.88 117 ARG A O 1
ATOM 927 N N . THR A 1 118 ? 5.522 -3.913 4.537 1.00 97.12 118 THR A N 1
ATOM 928 C CA . THR A 1 118 ? 4.632 -3.585 5.658 1.00 97.12 118 THR A CA 1
ATOM 929 C C . THR A 1 118 ? 3.186 -3.852 5.266 1.00 97.12 118 THR A C 1
ATOM 931 O O . THR A 1 118 ? 2.765 -3.547 4.151 1.00 97.12 118 THR A O 1
ATOM 934 N N . VAL A 1 119 ? 2.405 -4.411 6.180 1.00 97.88 119 VAL A N 1
ATOM 935 C CA . VAL A 1 119 ? 0.952 -4.522 6.040 1.00 97.88 119 VAL A CA 1
ATOM 936 C C . VAL A 1 119 ? 0.269 -3.406 6.803 1.00 97.88 119 VAL A C 1
ATOM 938 O O . VAL A 1 119 ? 0.749 -2.934 7.831 1.00 97.88 119 VAL A O 1
ATOM 941 N N . THR A 1 120 ? -0.881 -2.989 6.302 1.00 97.69 120 THR A N 1
ATOM 942 C CA . THR A 1 120 ? -1.768 -2.046 6.963 1.00 97.69 120 THR A CA 1
ATOM 943 C C . THR A 1 120 ? -3.186 -2.594 6.893 1.00 97.69 120 THR A C 1
ATOM 945 O O . THR A 1 120 ? -3.601 -3.093 5.846 1.00 97.69 120 THR A O 1
ATOM 948 N N . THR A 1 121 ? -3.928 -2.534 7.998 1.00 97.81 121 THR A N 1
ATOM 949 C CA . THR A 1 121 ? -5.191 -3.273 8.120 1.00 97.81 121 THR A CA 1
ATOM 950 C C . THR A 1 121 ? -6.334 -2.363 8.534 1.00 97.81 121 THR A C 1
ATOM 952 O O . THR A 1 121 ? -6.358 -1.856 9.649 1.00 97.81 121 THR A O 1
ATOM 955 N N . ALA A 1 122 ? -7.316 -2.196 7.651 1.00 96.75 122 ALA A N 1
ATOM 956 C CA . ALA A 1 122 ? -8.575 -1.531 7.953 1.00 96.75 122 ALA A CA 1
ATOM 957 C C . ALA A 1 122 ? -9.596 -2.538 8.485 1.00 96.75 122 ALA A C 1
ATOM 959 O O . ALA A 1 122 ? -9.997 -3.469 7.786 1.00 96.75 122 ALA A O 1
ATOM 960 N N . VAL A 1 123 ? -10.031 -2.339 9.727 1.00 95.81 123 VAL A N 1
ATOM 961 C CA . VAL A 1 123 ? -11.064 -3.160 10.364 1.00 95.81 123 VAL A CA 1
ATOM 962 C C . VAL A 1 123 ? -12.255 -2.286 10.702 1.00 95.81 123 VAL A C 1
ATOM 964 O O . VAL A 1 123 ? -12.106 -1.292 11.409 1.00 95.81 123 VAL A O 1
ATOM 967 N N . ILE A 1 124 ? -13.419 -2.675 10.187 1.00 94.44 124 ILE A N 1
ATOM 968 C CA . ILE A 1 124 ? -14.676 -1.952 10.377 1.00 94.44 124 ILE A CA 1
ATOM 969 C C . ILE A 1 124 ? -15.585 -2.764 11.297 1.00 94.44 124 ILE A C 1
ATOM 971 O O . ILE A 1 124 ? -15.774 -3.966 11.092 1.00 94.44 124 ILE A O 1
ATOM 975 N N . SER A 1 125 ? -16.134 -2.126 12.320 1.00 93.19 125 SER A N 1
ATOM 976 C CA . SER A 1 125 ? -17.129 -2.733 13.200 1.00 93.19 125 SER A CA 1
ATOM 977 C C . SER A 1 125 ? -18.521 -2.761 12.568 1.00 93.19 125 SER A C 1
ATOM 979 O O . SER A 1 125 ? -18.810 -2.039 11.615 1.00 93.19 125 SER A O 1
ATOM 981 N N . GLU A 1 126 ? -19.415 -3.587 13.113 1.00 88.50 126 GLU A N 1
ATOM 982 C CA . GLU A 1 126 ? -20.805 -3.684 12.639 1.00 88.50 126 GLU A CA 1
ATOM 983 C C . GLU A 1 126 ? -21.578 -2.359 12.754 1.00 88.50 126 GLU A C 1
ATOM 985 O O . GLU A 1 126 ? -22.467 -2.099 11.948 1.00 88.50 126 GLU A O 1
ATOM 990 N N . ASP A 1 127 ? -21.215 -1.502 13.713 1.00 89.06 127 ASP A N 1
ATOM 991 C CA . ASP A 1 127 ? -21.802 -0.174 13.917 1.00 89.06 127 ASP A CA 1
ATOM 992 C C . ASP A 1 127 ? -21.118 0.938 13.099 1.00 89.06 127 ASP A C 1
ATOM 994 O O . ASP A 1 127 ? -21.385 2.119 13.318 1.00 89.06 127 ASP A O 1
ATOM 998 N N . GLY A 1 128 ? -20.257 0.584 12.138 1.00 91.06 128 GLY A N 1
ATOM 999 C CA . GLY A 1 128 ? -19.678 1.546 11.200 1.00 91.06 128 GLY A CA 1
ATOM 1000 C C . GLY A 1 128 ? -18.579 2.412 11.813 1.00 91.06 128 GLY A C 1
ATOM 1001 O O . GLY A 1 128 ? -18.532 3.623 11.577 1.00 91.06 128 GLY A O 1
ATOM 1002 N N . ARG A 1 129 ? -17.677 1.808 12.593 1.00 93.88 129 ARG A N 1
ATOM 1003 C CA . ARG A 1 129 ? -16.463 2.462 13.099 1.00 93.88 129 ARG A CA 1
ATOM 1004 C C . ARG A 1 129 ? -15.218 1.799 12.534 1.00 93.88 129 ARG A C 1
ATOM 1006 O O . ARG A 1 129 ? -15.151 0.578 12.424 1.00 93.88 129 ARG A O 1
ATOM 1013 N N . LEU A 1 130 ? -14.221 2.604 12.194 1.00 95.62 130 LEU A N 1
ATOM 1014 C CA . LEU A 1 130 ? -12.912 2.160 11.740 1.00 95.62 130 LEU A CA 1
ATOM 1015 C C . LEU A 1 130 ? -11.938 2.155 12.919 1.00 95.62 130 LEU A C 1
ATOM 1017 O O . LEU A 1 130 ? -11.796 3.164 13.607 1.00 95.62 130 LEU A O 1
ATOM 1021 N N . LEU A 1 131 ? -11.238 1.039 13.118 1.00 96.62 131 LEU A N 1
ATOM 1022 C CA . LEU A 1 131 ? -10.140 0.977 14.078 1.00 96.62 131 LEU A CA 1
ATOM 1023 C C . LEU A 1 131 ? -8.943 1.794 13.571 1.00 96.62 131 LEU A C 1
ATOM 1025 O O . LEU A 1 131 ? -8.373 1.483 12.521 1.00 96.62 131 LEU A O 1
ATOM 1029 N N . LEU A 1 132 ? -8.543 2.803 14.341 1.00 97.31 132 LEU A N 1
ATOM 1030 C CA . LEU A 1 132 ? -7.384 3.649 14.079 1.00 97.31 132 LEU A CA 1
ATOM 1031 C C . LEU A 1 132 ? -6.473 3.707 15.307 1.00 97.31 132 LEU A C 1
ATOM 1033 O O . LEU A 1 132 ? -6.906 3.495 16.432 1.00 97.31 132 LEU A O 1
ATOM 1037 N N . VAL A 1 133 ? -5.196 3.993 15.080 1.00 96.44 133 VAL A N 1
ATOM 1038 C CA . VAL A 1 133 ? -4.187 4.236 16.108 1.00 96.44 133 VAL A CA 1
ATOM 1039 C C . VAL A 1 133 ? -3.654 5.657 15.978 1.00 96.44 133 VAL A C 1
ATOM 1041 O O . VAL A 1 133 ? -3.260 6.090 14.896 1.00 96.44 133 VAL A O 1
ATOM 1044 N N . TRP A 1 134 ? -3.644 6.397 17.077 1.00 95.56 134 TRP A N 1
ATOM 1045 C CA . TRP A 1 134 ? -2.990 7.687 17.195 1.00 95.56 134 TRP A CA 1
ATOM 1046 C C . TRP A 1 134 ? -1.531 7.480 17.567 1.00 95.56 134 TRP A C 1
ATOM 1048 O O . TRP A 1 134 ? -1.222 6.826 18.568 1.00 95.56 134 TRP A O 1
ATOM 1058 N N . ARG A 1 135 ? -0.626 8.053 16.772 1.00 88.88 135 ARG A N 1
ATOM 1059 C CA . ARG A 1 135 ? 0.819 7.990 17.013 1.00 88.88 135 ARG A CA 1
ATOM 1060 C C . ARG A 1 135 ? 1.462 9.333 16.730 1.00 88.88 135 ARG A C 1
ATOM 1062 O O . ARG A 1 135 ? 1.131 9.980 15.737 1.00 88.88 135 ARG A O 1
ATOM 1069 N N . GLN A 1 136 ? 2.416 9.727 17.571 1.00 86.69 136 GLN A N 1
ATOM 1070 C CA . GLN A 1 136 ? 3.330 10.809 17.218 1.00 86.69 136 GLN A CA 1
ATOM 1071 C C . GLN A 1 136 ? 4.346 10.318 16.192 1.00 86.69 136 GLN A C 1
ATOM 1073 O O . GLN A 1 136 ? 4.884 9.214 16.295 1.00 86.69 136 GLN A O 1
ATOM 1078 N N . ARG A 1 137 ? 4.584 11.140 15.173 1.00 77.69 137 ARG A N 1
ATOM 1079 C CA . ARG A 1 137 ? 5.583 10.880 14.143 1.00 77.69 137 ARG A CA 1
ATOM 1080 C C . ARG A 1 137 ? 6.861 11.631 14.469 1.00 77.69 137 ARG A C 1
ATOM 1082 O O . ARG A 1 137 ? 6.861 12.857 14.457 1.00 77.69 137 ARG A O 1
ATOM 1089 N N . ASP A 1 138 ? 7.964 10.906 14.627 1.00 80.25 138 ASP A N 1
ATOM 1090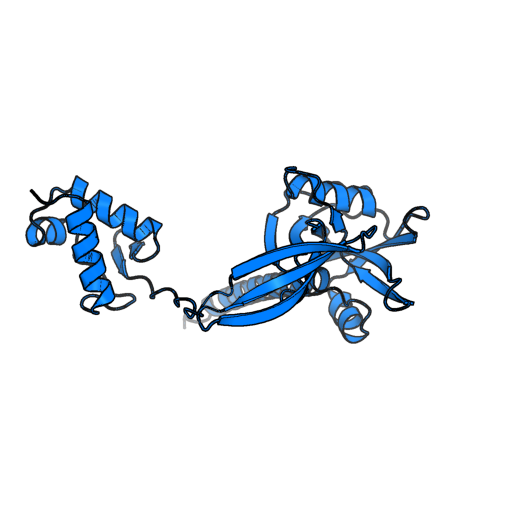 C CA . ASP A 1 138 ? 9.288 11.510 14.843 1.00 80.25 138 ASP A CA 1
ATOM 1091 C C . ASP A 1 138 ? 9.645 12.517 13.736 1.00 80.25 138 ASP A C 1
ATOM 1093 O O . ASP A 1 138 ? 10.185 13.587 13.999 1.00 80.25 138 ASP A O 1
ATOM 1097 N N . ALA A 1 139 ? 9.283 12.202 12.487 1.00 79.69 139 ALA A N 1
ATOM 1098 C CA . ALA A 1 139 ? 9.628 13.012 11.321 1.00 79.69 139 ALA A CA 1
ATOM 1099 C C . ALA A 1 139 ? 8.887 14.357 11.243 1.00 79.69 139 ALA A C 1
ATOM 1101 O O . ALA A 1 139 ? 9.431 15.315 10.699 1.00 79.69 139 ALA A O 1
ATOM 1102 N N . THR A 1 140 ? 7.651 14.438 11.742 1.00 81.88 140 THR A N 1
ATOM 1103 C CA . THR A 1 140 ? 6.834 15.664 11.664 1.00 81.88 140 THR A CA 1
ATOM 1104 C C . THR A 1 140 ? 6.603 16.311 13.022 1.00 81.88 140 THR A C 1
ATOM 1106 O O . THR A 1 140 ? 6.113 17.432 13.071 1.00 81.88 140 THR A O 1
ATOM 1109 N N . SER A 1 141 ? 6.945 15.628 14.122 1.00 81.12 141 SER A N 1
ATOM 1110 C CA . SER A 1 141 ? 6.597 16.017 15.498 1.00 81.12 141 SER A CA 1
ATOM 1111 C C . SER A 1 141 ? 5.093 16.249 15.716 1.00 81.12 141 SER A C 1
ATOM 1113 O O . SER A 1 141 ? 4.684 16.865 16.698 1.00 81.12 141 SER A O 1
ATOM 1115 N N . GLU A 1 142 ? 4.254 15.740 14.812 1.00 85.81 142 GLU A N 1
ATOM 1116 C CA . GLU A 1 142 ? 2.800 15.831 14.880 1.00 85.81 142 GLU A CA 1
ATOM 1117 C C . GLU A 1 142 ? 2.199 14.442 15.095 1.00 85.81 142 GLU A C 1
ATOM 1119 O O . GLU A 1 142 ? 2.732 13.425 14.643 1.00 85.81 142 GLU A O 1
ATOM 1124 N N . GLY A 1 143 ? 1.074 14.403 15.806 1.00 90.94 143 GLY A N 1
ATOM 1125 C CA . GLY A 1 143 ? 0.271 13.196 15.932 1.00 90.94 143 GLY A CA 1
ATOM 1126 C C . GLY A 1 143 ? -0.715 13.050 14.777 1.00 90.94 143 GLY A C 1
ATOM 1127 O O . GLY A 1 143 ? -1.345 14.033 14.367 1.00 90.94 143 GLY A O 1
ATOM 1128 N N . SER A 1 144 ? -0.862 11.822 14.286 1.00 94.62 144 SER A N 1
ATOM 1129 C CA . SER A 1 144 ? -1.854 11.458 13.277 1.00 94.62 144 SER A CA 1
ATOM 1130 C C . SER A 1 144 ? -2.512 10.118 13.586 1.00 94.62 144 SER A C 1
ATOM 1132 O O . SER A 1 144 ? -1.895 9.216 14.153 1.00 94.62 144 SER A O 1
ATOM 1134 N N . TRP A 1 145 ? -3.769 10.001 13.169 1.00 97.00 145 TRP A N 1
ATOM 1135 C CA . TRP A 1 145 ? -4.527 8.764 13.105 1.00 97.00 145 TRP A CA 1
ATOM 1136 C C . TRP A 1 145 ? -4.096 7.928 11.908 1.00 97.00 145 TRP A C 1
ATOM 1138 O O . TRP A 1 145 ? -4.033 8.403 10.767 1.00 97.00 145 TRP A O 1
ATOM 1148 N N . GLU A 1 146 ? -3.828 6.658 12.174 1.00 96.06 146 GLU A N 1
ATOM 1149 C CA . GLU A 1 146 ? -3.342 5.697 11.199 1.00 96.06 146 GLU A CA 1
ATOM 1150 C C . GLU A 1 146 ? -4.021 4.356 11.372 1.00 96.06 146 GLU A C 1
ATOM 1152 O O . GLU A 1 146 ? -4.527 4.028 12.436 1.00 96.06 146 GLU A O 1
ATOM 1157 N N . LEU A 1 147 ? -4.032 3.551 10.323 1.00 97.12 147 LEU A N 1
ATOM 1158 C CA . LEU A 1 147 ? -4.426 2.162 10.474 1.00 97.12 147 LEU A CA 1
ATOM 1159 C C . LEU A 1 147 ? -3.365 1.373 11.259 1.00 97.12 147 LEU A C 1
ATOM 1161 O O . LEU A 1 147 ? -2.171 1.669 11.136 1.00 97.12 147 LEU A O 1
ATOM 1165 N N . PRO A 1 148 ? -3.768 0.316 11.988 1.00 96.69 148 PRO A N 1
ATOM 1166 C CA . PRO A 1 148 ? -2.838 -0.685 12.487 1.00 96.69 148 PRO A CA 1
ATOM 1167 C C . PRO A 1 148 ? -1.929 -1.194 11.366 1.00 96.69 148 PRO A C 1
ATOM 1169 O O . PRO A 1 148 ? -2.397 -1.569 10.285 1.00 96.69 148 PRO A O 1
ATOM 1172 N N . ALA A 1 149 ? -0.628 -1.207 11.635 1.00 95.50 149 ALA A N 1
ATOM 1173 C CA . ALA A 1 149 ? 0.390 -1.631 10.690 1.00 95.50 149 ALA A CA 1
ATOM 1174 C C . ALA A 1 149 ? 1.394 -2.566 11.362 1.00 95.50 149 ALA A C 1
ATOM 1176 O O . ALA A 1 149 ? 1.622 -2.478 12.569 1.00 95.50 149 ALA A O 1
ATOM 1177 N N . GLU A 1 150 ? 1.979 -3.460 10.572 1.00 96.12 150 GLU A N 1
ATOM 1178 C CA . GLU A 1 150 ? 2.995 -4.401 11.037 1.00 96.12 150 GLU A CA 1
ATOM 1179 C C . GLU A 1 150 ? 3.961 -4.744 9.904 1.00 96.12 150 GLU A C 1
ATOM 1181 O O . GLU A 1 150 ? 3.589 -4.729 8.727 1.00 96.12 150 GLU A O 1
ATOM 1186 N N . VAL A 1 151 ? 5.206 -5.048 10.253 1.00 96.31 151 VAL A N 1
ATOM 1187 C CA . VAL A 1 151 ? 6.186 -5.556 9.287 1.00 96.31 151 VAL A CA 1
ATOM 1188 C C . VAL A 1 151 ? 5.834 -6.995 8.904 1.00 96.31 151 VAL A C 1
ATOM 1190 O O . VAL A 1 151 ? 5.405 -7.778 9.751 1.00 96.31 151 VAL A O 1
ATOM 1193 N N . VAL A 1 152 ? 6.012 -7.324 7.622 1.00 96.38 152 VAL A N 1
ATOM 1194 C CA . VAL A 1 152 ? 5.973 -8.698 7.112 1.00 96.38 152 VAL A CA 1
ATOM 1195 C C . VAL A 1 152 ? 7.362 -9.309 7.276 1.00 96.38 152 VAL A C 1
ATOM 1197 O O . VAL A 1 152 ? 8.329 -8.840 6.672 1.00 96.38 152 VAL A O 1
ATOM 1200 N N . GLU A 1 153 ? 7.466 -10.335 8.109 1.00 92.62 153 GLU A N 1
ATOM 1201 C CA . GLU A 1 153 ? 8.717 -11.016 8.433 1.00 92.62 153 GLU A CA 1
ATOM 1202 C C . GLU A 1 153 ? 9.044 -12.118 7.417 1.00 92.62 153 GLU A C 1
ATOM 1204 O O . GLU A 1 153 ? 8.286 -13.069 7.239 1.00 92.62 153 GLU A O 1
ATOM 1209 N N . GLY A 1 154 ? 10.209 -12.019 6.768 1.00 90.44 154 GLY A N 1
ATOM 1210 C CA . GLY A 1 154 ? 10.692 -13.050 5.846 1.00 90.44 154 GLY A CA 1
ATOM 1211 C C . GLY A 1 154 ? 9.704 -13.343 4.712 1.00 90.44 154 GLY A C 1
ATOM 1212 O O . GLY A 1 154 ? 9.361 -12.454 3.933 1.00 90.44 154 GLY A O 1
ATOM 1213 N N . ASP A 1 155 ? 9.283 -14.602 4.610 1.00 90.94 155 ASP A N 1
ATOM 1214 C CA . ASP A 1 155 ? 8.309 -15.104 3.640 1.00 90.94 155 ASP A CA 1
ATOM 1215 C C . ASP A 1 155 ? 6.923 -15.372 4.255 1.00 90.94 155 ASP A C 1
ATOM 1217 O O . ASP A 1 155 ? 6.115 -16.084 3.652 1.00 90.94 155 ASP A O 1
ATOM 1221 N N . GLU A 1 156 ? 6.623 -14.804 5.434 1.00 95.44 156 GLU A N 1
ATOM 1222 C CA . GLU A 1 156 ? 5.326 -15.008 6.082 1.00 95.44 156 GLU A CA 1
ATOM 1223 C C . GLU A 1 156 ? 4.155 -14.533 5.205 1.00 95.44 156 GLU A C 1
ATOM 1225 O O . GLU A 1 156 ? 4.260 -13.576 4.432 1.00 95.44 156 GLU A O 1
ATOM 1230 N N . ASP A 1 157 ? 2.997 -15.184 5.362 1.00 95.06 157 ASP A N 1
ATOM 1231 C CA . ASP A 1 157 ? 1.759 -14.746 4.718 1.00 95.06 157 ASP A CA 1
ATOM 1232 C C . ASP A 1 157 ? 1.370 -13.343 5.236 1.00 95.06 157 ASP A C 1
ATOM 1234 O O . ASP A 1 157 ? 1.094 -13.187 6.434 1.00 95.06 157 ASP A O 1
ATOM 1238 N N . PRO A 1 158 ? 1.274 -12.320 4.361 1.00 96.88 158 PRO A N 1
ATOM 1239 C CA . PRO A 1 158 ? 0.882 -10.971 4.761 1.00 96.88 158 PRO A CA 1
ATOM 1240 C C . PRO A 1 158 ? -0.461 -10.905 5.504 1.00 96.88 158 PRO A C 1
ATOM 1242 O O . PRO A 1 158 ? -0.658 -10.017 6.333 1.00 96.88 158 PRO A O 1
ATOM 1245 N N . ALA A 1 159 ? -1.388 -11.840 5.267 1.00 95.88 159 ALA A N 1
ATOM 1246 C CA . ALA A 1 159 ? -2.655 -11.885 5.995 1.00 95.88 159 ALA A CA 1
ATOM 1247 C C . ALA A 1 159 ? -2.468 -12.213 7.492 1.00 95.88 159 ALA A C 1
ATOM 1249 O O . ALA A 1 159 ? -3.230 -11.725 8.334 1.00 95.88 159 ALA A O 1
ATOM 1250 N N . LEU A 1 160 ? -1.441 -12.997 7.848 1.00 96.25 160 LEU A N 1
ATOM 1251 C CA . LEU A 1 160 ? -1.100 -13.297 9.243 1.00 96.25 160 LEU A CA 1
ATOM 1252 C C . LEU A 1 160 ? -0.526 -12.065 9.946 1.00 96.25 160 LEU A C 1
ATOM 1254 O O . LEU A 1 160 ? -0.973 -11.733 11.049 1.00 96.25 160 LEU A O 1
ATOM 1258 N N . ALA A 1 161 ? 0.386 -11.348 9.283 1.00 97.75 161 ALA A N 1
ATOM 1259 C CA . ALA A 1 161 ? 0.910 -10.071 9.763 1.00 97.75 161 ALA A CA 1
ATOM 1260 C C . ALA A 1 161 ? -0.215 -9.038 9.945 1.00 97.75 161 ALA A C 1
ATOM 1262 O O . ALA A 1 161 ? -0.278 -8.335 10.956 1.00 97.75 161 ALA A O 1
ATOM 1263 N N . ALA A 1 162 ? -1.169 -8.993 9.009 1.00 97.81 162 ALA A N 1
ATOM 1264 C CA . ALA A 1 162 ? -2.304 -8.079 9.069 1.00 97.81 162 ALA A CA 1
ATOM 1265 C C . ALA A 1 162 ? -3.193 -8.384 10.288 1.00 97.81 162 ALA A C 1
ATOM 1267 O O . ALA A 1 162 ? -3.506 -7.492 11.079 1.00 97.81 162 ALA A O 1
ATOM 1268 N N . ALA A 1 163 ? -3.514 -9.659 10.532 1.00 96.62 163 ALA A N 1
ATOM 1269 C CA . ALA A 1 163 ? -4.255 -10.069 11.725 1.00 96.62 163 ALA A CA 1
ATOM 1270 C C . ALA A 1 163 ? -3.490 -9.779 13.033 1.00 96.62 163 ALA A C 1
ATOM 1272 O O . ALA A 1 163 ? -4.110 -9.425 14.039 1.00 96.62 163 ALA A O 1
ATOM 1273 N N . ARG A 1 164 ? -2.155 -9.907 13.030 1.00 96.25 164 ARG A N 1
ATOM 1274 C CA . ARG A 1 164 ? -1.284 -9.555 14.163 1.00 96.25 164 ARG A CA 1
ATOM 1275 C C . ARG A 1 164 ? -1.324 -8.054 14.459 1.00 96.25 164 ARG A C 1
ATOM 1277 O O . ARG A 1 164 ? -1.484 -7.701 15.623 1.00 96.25 164 ARG A O 1
ATOM 1284 N N . SER A 1 165 ? -1.298 -7.200 13.431 1.00 96.12 165 SER A N 1
ATOM 1285 C CA . SER A 1 165 ? -1.385 -5.737 13.584 1.00 96.12 165 SER A CA 1
ATOM 1286 C C . SER A 1 165 ? -2.650 -5.301 14.337 1.00 96.12 165 SER A C 1
ATOM 1288 O O . SER A 1 165 ? -2.586 -4.492 15.260 1.00 96.12 165 SER A O 1
ATOM 1290 N N . VAL A 1 166 ? -3.796 -5.908 14.010 1.00 95.62 166 VAL A N 1
ATOM 1291 C CA . VAL A 1 166 ? -5.098 -5.617 14.632 1.00 95.62 166 VAL A CA 1
ATOM 1292 C C . VAL A 1 166 ? -5.140 -6.099 16.081 1.00 95.62 166 VAL A C 1
ATOM 1294 O O . VAL A 1 166 ? -5.587 -5.369 16.964 1.00 95.62 166 VAL A O 1
ATOM 1297 N N . ARG A 1 167 ? -4.644 -7.315 16.346 1.00 93.75 167 ARG A N 1
ATOM 1298 C CA . ARG A 1 167 ? -4.557 -7.850 17.715 1.00 93.75 167 ARG A CA 1
ATOM 1299 C C . ARG A 1 167 ? -3.643 -7.005 18.591 1.00 93.75 167 ARG A C 1
ATOM 1301 O O . ARG A 1 167 ? -3.988 -6.751 19.735 1.00 93.75 167 ARG A O 1
ATOM 1308 N N . ALA A 1 168 ? -2.508 -6.565 18.056 1.00 91.38 168 ALA A N 1
ATOM 1309 C CA . ALA A 1 168 ? -1.577 -5.711 18.780 1.00 91.38 168 ALA A CA 1
ATOM 1310 C C . ALA A 1 168 ? -2.176 -4.329 19.076 1.00 91.38 168 ALA A C 1
ATOM 1312 O O . ALA A 1 168 ? -1.939 -3.791 20.148 1.00 91.38 168 ALA A O 1
ATOM 1313 N N . ALA A 1 169 ? -2.960 -3.766 18.151 1.00 92.56 169 ALA A N 1
ATOM 1314 C CA . ALA A 1 169 ? -3.588 -2.463 18.345 1.00 92.56 169 ALA A CA 1
ATOM 1315 C C . ALA A 1 169 ? -4.763 -2.503 19.333 1.00 92.56 169 ALA A C 1
ATOM 1317 O O . ALA A 1 169 ? -4.860 -1.618 20.173 1.00 92.56 169 ALA A O 1
ATOM 1318 N N . ALA A 1 170 ? -5.647 -3.504 19.229 1.00 90.94 170 ALA A N 1
ATOM 1319 C CA . ALA A 1 170 ? -6.938 -3.471 19.924 1.00 90.94 170 ALA A CA 1
ATOM 1320 C C . ALA A 1 170 ? -7.333 -4.751 20.676 1.00 90.94 170 ALA A C 1
ATOM 1322 O O . ALA A 1 170 ? -8.446 -4.863 21.194 1.00 90.94 170 ALA A O 1
ATOM 1323 N N . ASN A 1 171 ? -6.451 -5.752 20.722 1.00 91.31 171 ASN A N 1
ATOM 1324 C CA . ASN A 1 171 ? -6.731 -7.074 21.289 1.00 91.31 171 ASN A CA 1
ATOM 1325 C C . ASN A 1 171 ? -8.007 -7.733 20.719 1.00 91.31 171 ASN A C 1
ATOM 1327 O O . ASN A 1 171 ? -8.702 -8.484 21.402 1.00 91.31 171 ASN A O 1
ATOM 1331 N N . VAL A 1 172 ? -8.320 -7.457 19.447 1.00 91.88 172 VAL A N 1
ATOM 1332 C CA . VAL A 1 172 ? -9.456 -8.054 18.731 1.00 91.88 172 VAL A CA 1
ATOM 1333 C C . VAL A 1 172 ? -8.986 -8.991 17.631 1.00 91.88 172 VAL A C 1
ATOM 1335 O O . VAL A 1 172 ? -7.934 -8.805 17.016 1.00 91.88 172 VAL A O 1
ATOM 1338 N N . LYS A 1 173 ? -9.794 -10.014 17.353 1.00 93.31 173 LYS A N 1
ATOM 1339 C CA . LYS A 1 173 ? -9.582 -10.908 16.217 1.00 93.31 173 LYS A CA 1
ATOM 1340 C C . LYS A 1 173 ? -10.456 -10.442 15.047 1.00 93.31 173 LYS A C 1
ATOM 1342 O O . LYS A 1 173 ? -11.678 -10.475 15.190 1.00 93.31 173 LYS A O 1
ATOM 1347 N N . PRO A 1 174 ? -9.868 -10.053 13.904 1.00 93.31 174 PRO A N 1
ATOM 1348 C CA . PRO A 1 174 ? -10.658 -9.739 12.725 1.00 93.31 174 PRO A CA 1
ATOM 1349 C C . PRO A 1 174 ? -11.275 -11.001 12.107 1.00 93.31 174 PRO A C 1
ATOM 1351 O O . PRO A 1 174 ? -10.818 -12.127 12.342 1.00 93.31 174 PRO A O 1
ATOM 1354 N N . THR A 1 175 ? -12.308 -10.791 11.295 1.00 90.69 175 THR A N 1
ATOM 1355 C CA . THR A 1 175 ? -12.859 -11.763 10.350 1.00 90.69 175 THR A CA 1
ATOM 1356 C C . THR A 1 175 ? -11.851 -12.053 9.229 1.00 90.69 175 THR A C 1
ATOM 1358 O O . THR A 1 175 ? -10.668 -11.715 9.322 1.00 90.69 175 THR A O 1
ATOM 1361 N N . VAL A 1 176 ? -12.294 -12.728 8.164 1.00 88.44 176 VAL A N 1
ATOM 1362 C CA . VAL A 1 176 ? -11.449 -12.961 6.988 1.00 88.44 176 VAL A CA 1
ATOM 1363 C C . VAL A 1 176 ? -10.986 -11.616 6.425 1.00 88.44 176 VAL A C 1
ATOM 1365 O O . VAL A 1 176 ? -11.795 -10.756 6.085 1.00 88.44 176 VAL A O 1
ATOM 1368 N N . LEU A 1 177 ? -9.668 -11.447 6.340 1.00 92.75 177 LEU A N 1
ATOM 1369 C CA . LEU A 1 177 ? -9.046 -10.256 5.781 1.00 92.75 177 LEU A CA 1
ATOM 1370 C C . LEU A 1 177 ? -8.932 -10.400 4.266 1.00 92.75 177 LEU A C 1
ATOM 1372 O O . LEU A 1 177 ? -8.385 -11.377 3.754 1.00 92.75 177 LEU A O 1
ATOM 1376 N N . HIS A 1 178 ? -9.424 -9.401 3.547 1.00 91.50 178 HIS A N 1
ATOM 1377 C CA . HIS A 1 178 ? -9.358 -9.338 2.097 1.00 91.50 178 HIS A CA 1
ATOM 1378 C C . HIS A 1 178 ? -8.237 -8.399 1.669 1.00 91.50 178 HIS A C 1
ATOM 1380 O O . HIS A 1 178 ? -8.212 -7.232 2.063 1.00 91.50 178 HIS A O 1
ATOM 1386 N N . HIS A 1 179 ? -7.331 -8.902 0.834 1.00 94.00 179 HIS A N 1
ATOM 1387 C CA . HIS A 1 179 ? -6.335 -8.077 0.162 1.00 94.00 179 HIS A CA 1
ATOM 1388 C C . HIS A 1 179 ? -7.030 -7.026 -0.718 1.00 94.00 179 HIS A C 1
ATOM 1390 O O . HIS A 1 179 ? -7.910 -7.364 -1.515 1.00 94.00 179 HIS A O 1
ATOM 1396 N N . VAL A 1 180 ? -6.629 -5.761 -0.590 1.00 91.19 180 VAL A N 1
ATOM 1397 C CA . VAL A 1 180 ? -7.165 -4.653 -1.392 1.00 91.19 180 VAL A CA 1
ATOM 1398 C C . VAL A 1 180 ? -6.173 -4.233 -2.462 1.00 91.19 180 VAL A C 1
ATOM 1400 O O . VAL A 1 180 ? -6.512 -4.249 -3.644 1.00 91.19 180 VAL A O 1
ATOM 1403 N N . ILE A 1 181 ? -4.968 -3.836 -2.058 1.00 92.62 181 ILE A N 1
ATOM 1404 C CA . ILE A 1 181 ? -3.967 -3.269 -2.961 1.00 92.62 181 ILE A CA 1
ATOM 1405 C C . ILE A 1 181 ? -2.564 -3.372 -2.361 1.00 92.62 181 ILE A C 1
ATOM 1407 O O . ILE A 1 181 ? -2.391 -3.262 -1.146 1.00 92.62 181 ILE A O 1
ATOM 1411 N N . GLU A 1 182 ? -1.572 -3.507 -3.237 1.00 95.75 182 GLU A N 1
ATOM 1412 C CA . GLU A 1 182 ? -0.163 -3.287 -2.921 1.00 95.75 182 GLU A CA 1
ATOM 1413 C C . GLU A 1 182 ? 0.306 -1.987 -3.576 1.00 95.75 182 GLU A C 1
ATOM 1415 O O . GLU A 1 182 ? -0.051 -1.702 -4.723 1.00 95.75 182 GLU A O 1
ATOM 1420 N N . PHE A 1 183 ? 1.090 -1.179 -2.867 1.00 96.00 183 PHE A N 1
ATOM 1421 C CA . PHE A 1 183 ? 1.552 0.106 -3.385 1.00 96.00 183 PHE A CA 1
ATOM 1422 C C . PHE A 1 183 ? 2.895 0.530 -2.784 1.00 96.00 183 PHE A C 1
ATOM 1424 O O . PHE A 1 183 ? 3.301 0.078 -1.716 1.00 96.00 183 PHE A O 1
ATOM 1431 N N . GLN A 1 184 ? 3.583 1.421 -3.497 1.00 96.06 184 GLN A N 1
ATOM 1432 C CA . GLN A 1 184 ? 4.831 2.047 -3.066 1.00 96.06 184 GLN A CA 1
ATOM 1433 C C . GLN A 1 184 ? 4.527 3.504 -2.683 1.00 96.06 184 GLN A C 1
ATOM 1435 O O . GLN A 1 184 ? 4.299 4.319 -3.581 1.00 96.06 184 GLN A O 1
ATOM 1440 N N . PRO A 1 185 ? 4.499 3.867 -1.386 1.00 92.25 185 PRO A N 1
ATOM 1441 C CA . PRO A 1 185 ? 4.118 5.216 -0.957 1.00 92.25 185 PRO A CA 1
ATOM 1442 C C . PRO A 1 185 ? 5.096 6.294 -1.449 1.00 92.25 185 PRO A C 1
ATOM 1444 O O . PRO A 1 185 ? 4.721 7.457 -1.563 1.00 92.25 185 PRO A O 1
ATOM 1447 N N . LEU A 1 186 ? 6.338 5.904 -1.758 1.00 92.94 186 LEU A N 1
ATOM 1448 C CA . LEU A 1 186 ? 7.422 6.777 -2.208 1.00 92.94 186 LEU A CA 1
ATOM 1449 C C . LEU A 1 186 ? 8.125 6.184 -3.443 1.00 92.94 186 LEU A C 1
ATOM 1451 O O . LEU A 1 186 ? 9.346 6.061 -3.464 1.00 92.94 186 LEU A O 1
ATOM 1455 N N . ALA A 1 187 ? 7.353 5.799 -4.466 1.00 90.38 187 ALA A N 1
ATOM 1456 C CA . ALA A 1 187 ? 7.807 4.998 -5.615 1.00 90.38 187 ALA A CA 1
ATOM 1457 C C . ALA A 1 187 ? 9.050 5.515 -6.375 1.00 90.38 187 ALA A C 1
ATOM 1459 O O . ALA A 1 187 ? 9.698 4.736 -7.071 1.00 90.38 187 ALA A O 1
ATOM 1460 N N . ASP A 1 188 ? 9.382 6.804 -6.267 1.00 89.81 188 ASP A N 1
ATOM 1461 C CA . ASP A 1 188 ? 10.583 7.381 -6.889 1.00 89.81 188 ASP A CA 1
ATOM 1462 C C . ASP A 1 188 ? 11.868 7.136 -6.075 1.00 89.81 188 ASP A C 1
ATOM 1464 O O . ASP A 1 188 ? 12.950 6.988 -6.641 1.00 89.81 188 ASP A O 1
ATOM 1468 N N . VAL A 1 189 ? 11.761 7.065 -4.744 1.00 93.69 189 VAL A N 1
ATOM 1469 C CA . VAL A 1 189 ? 12.917 7.116 -3.829 1.00 93.69 189 VAL A CA 1
ATOM 1470 C C . VAL A 1 189 ? 13.022 5.926 -2.881 1.00 93.69 189 VAL A C 1
ATOM 1472 O O . VAL A 1 189 ? 14.088 5.709 -2.310 1.00 93.69 189 VAL A O 1
ATOM 1475 N N . ALA A 1 190 ? 11.957 5.144 -2.699 1.00 95.38 190 ALA A N 1
ATOM 1476 C CA . ALA A 1 190 ? 11.939 4.022 -1.771 1.00 95.38 190 ALA A CA 1
ATOM 1477 C C . ALA A 1 190 ? 11.469 2.729 -2.433 1.00 95.38 190 ALA A C 1
ATOM 1479 O O . ALA A 1 190 ? 10.524 2.716 -3.221 1.00 95.38 190 ALA A O 1
ATOM 1480 N N . ASP A 1 191 ? 12.100 1.634 -2.029 1.00 96.00 191 ASP A N 1
ATOM 1481 C CA . ASP A 1 191 ? 11.500 0.312 -2.071 1.00 96.00 191 ASP A CA 1
ATOM 1482 C C . ASP A 1 191 ? 10.964 -0.002 -0.671 1.00 96.00 191 ASP A C 1
ATOM 1484 O O . ASP A 1 191 ? 11.714 -0.371 0.234 1.00 96.00 191 ASP A O 1
ATOM 1488 N N . ALA A 1 192 ? 9.675 0.270 -0.488 1.00 94.88 192 ALA A N 1
ATOM 1489 C CA . ALA A 1 192 ? 8.957 0.233 0.780 1.00 94.88 192 ALA A CA 1
ATOM 1490 C C . ALA A 1 192 ? 7.526 -0.276 0.543 1.00 94.88 192 ALA A C 1
ATOM 1492 O O . ALA A 1 192 ? 6.548 0.436 0.784 1.00 94.88 192 ALA A O 1
ATOM 1493 N N . LEU A 1 193 ? 7.409 -1.494 0.001 1.00 95.94 193 LEU A N 1
ATOM 1494 C CA . LEU A 1 193 ? 6.128 -2.070 -0.406 1.00 95.94 193 LEU A CA 1
ATOM 1495 C C . LEU A 1 193 ? 5.145 -2.128 0.770 1.00 95.94 193 LEU A C 1
ATOM 1497 O O . LEU A 1 193 ? 5.413 -2.766 1.791 1.00 95.94 193 LEU A O 1
ATOM 1501 N N . GLN A 1 194 ? 3.979 -1.513 0.590 1.00 96.88 194 GLN A N 1
ATOM 1502 C CA . GLN A 1 194 ? 2.864 -1.595 1.524 1.00 96.88 194 GLN A CA 1
ATOM 1503 C C . GLN A 1 194 ? 1.739 -2.450 0.953 1.00 96.88 194 GLN A C 1
ATOM 1505 O O . GLN A 1 194 ? 1.456 -2.403 -0.24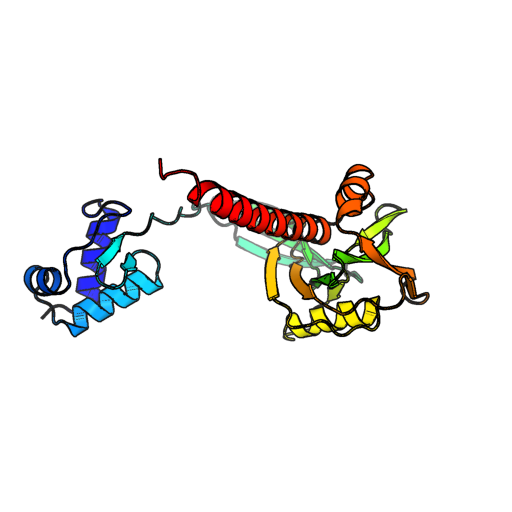3 1.00 96.88 194 GLN A O 1
ATOM 1510 N N . VAL A 1 195 ? 1.086 -3.217 1.822 1.00 97.12 195 VAL A N 1
ATOM 1511 C CA . VAL A 1 195 ? -0.061 -4.064 1.483 1.00 97.12 195 VAL A CA 1
ATOM 1512 C C . VAL A 1 195 ? -1.244 -3.666 2.349 1.00 97.12 195 VAL A C 1
ATOM 1514 O O . VAL A 1 195 ? -1.153 -3.696 3.575 1.00 97.12 195 VAL A O 1
ATOM 1517 N N . LEU A 1 196 ? -2.362 -3.316 1.723 1.00 96.94 196 LEU A N 1
ATOM 1518 C CA . LEU A 1 196 ? -3.587 -2.949 2.421 1.00 96.94 196 LEU A CA 1
ATOM 1519 C C . LEU A 1 196 ? -4.560 -4.131 2.473 1.00 96.94 196 LEU A C 1
ATOM 1521 O O . LEU A 1 196 ? -4.964 -4.660 1.434 1.00 96.94 196 LEU A O 1
ATOM 1525 N N . PHE A 1 197 ? -4.994 -4.478 3.681 1.00 95.94 197 PHE A N 1
ATOM 1526 C CA . PHE A 1 197 ? -6.075 -5.426 3.940 1.00 95.94 197 PHE A CA 1
ATOM 1527 C C . PHE A 1 197 ? -7.302 -4.725 4.522 1.00 95.94 197 PHE A C 1
ATOM 1529 O O . PHE A 1 197 ? -7.181 -3.746 5.258 1.00 95.94 197 PHE A O 1
ATOM 1536 N N . VAL A 1 198 ? -8.487 -5.260 4.222 1.00 94.69 198 VAL A N 1
ATOM 1537 C CA . VAL A 1 198 ? -9.760 -4.834 4.820 1.00 94.69 198 VAL A CA 1
ATOM 1538 C C . VAL A 1 198 ? -10.501 -6.043 5.382 1.00 94.69 198 VAL A C 1
ATOM 1540 O O . VAL A 1 198 ? -10.582 -7.083 4.728 1.00 94.69 198 VAL A O 1
ATOM 1543 N N . GLY A 1 199 ? -11.092 -5.889 6.561 1.00 92.94 199 GLY A N 1
ATOM 1544 C CA . GLY A 1 199 ? -12.020 -6.854 7.142 1.00 92.94 199 GLY A CA 1
ATOM 1545 C C . GLY A 1 199 ? -12.941 -6.208 8.169 1.00 92.94 199 GLY A C 1
ATOM 1546 O O . GLY A 1 199 ? -13.068 -4.984 8.229 1.00 92.94 199 GLY A O 1
ATOM 1547 N N . SER A 1 200 ? -13.575 -7.039 8.989 1.00 93.31 200 SER A N 1
ATOM 1548 C CA . SER A 1 200 ? -14.443 -6.594 10.080 1.00 93.31 200 SER A CA 1
ATOM 1549 C C . SER A 1 200 ? -14.048 -7.217 11.414 1.00 93.31 200 SER A C 1
ATOM 1551 O O . SER A 1 200 ? -13.336 -8.218 11.450 1.00 93.31 200 SER A O 1
ATOM 1553 N N . ALA A 1 201 ? -14.477 -6.624 12.522 1.00 90.88 201 ALA A N 1
ATOM 1554 C CA . ALA A 1 201 ? -14.370 -7.232 13.847 1.00 90.88 201 ALA A CA 1
ATOM 1555 C C . ALA A 1 201 ? -15.461 -6.682 14.764 1.00 90.88 201 ALA A C 1
ATOM 1557 O O . ALA A 1 201 ? -15.994 -5.600 14.528 1.00 90.88 201 ALA A O 1
ATOM 1558 N N . GLN A 1 202 ? -15.763 -7.406 15.837 1.00 87.94 202 GLN A N 1
ATOM 1559 C CA . GLN A 1 202 ? -16.591 -6.860 16.901 1.00 87.94 202 GLN A CA 1
ATOM 1560 C C . GLN A 1 202 ? -15.800 -5.772 17.637 1.00 87.94 202 GLN A C 1
ATOM 1562 O O . GLN A 1 202 ? -14.691 -6.032 18.114 1.00 87.94 202 GLN A O 1
ATOM 1567 N N . ALA A 1 203 ? -16.364 -4.565 17.713 1.00 79.75 203 ALA A N 1
ATOM 1568 C CA . ALA A 1 203 ? -15.773 -3.490 18.497 1.00 79.75 203 ALA A CA 1
ATOM 1569 C C . ALA A 1 203 ? -15.719 -3.886 19.978 1.00 79.75 203 ALA A C 1
ATOM 1571 O O . ALA A 1 203 ? -16.621 -4.542 20.506 1.00 79.75 203 ALA A O 1
ATOM 1572 N N . VAL A 1 204 ? -14.642 -3.478 20.638 1.00 81.50 204 VAL A N 1
ATOM 1573 C CA . VAL A 1 204 ? -14.449 -3.629 22.086 1.00 81.50 204 VAL A CA 1
ATOM 1574 C C . VAL A 1 204 ? -14.410 -2.238 22.721 1.00 81.50 204 VAL A C 1
ATOM 1576 O O . VAL A 1 204 ? -14.969 -1.306 22.147 1.00 81.50 204 VAL A O 1
ATOM 1579 N N . ALA A 1 205 ? -13.814 -2.091 23.910 1.00 76.06 205 ALA A N 1
ATOM 1580 C CA . ALA A 1 205 ? -13.638 -0.798 24.569 1.00 76.06 205 ALA A CA 1
ATOM 1581 C C . ALA A 1 205 ? -13.237 0.307 23.573 1.00 76.06 205 ALA A C 1
ATOM 1583 O O . ALA A 1 205 ? -12.429 0.073 22.674 1.00 76.06 205 ALA A O 1
ATOM 1584 N N . GLN A 1 206 ? -13.837 1.489 23.735 1.00 75.44 206 GLN A N 1
ATOM 1585 C CA . GLN A 1 206 ? -13.743 2.572 22.756 1.00 75.44 206 GLN A CA 1
ATOM 1586 C C . GLN A 1 206 ? -12.303 3.052 22.542 1.00 75.44 206 GLN A C 1
ATOM 1588 O O . GLN A 1 206 ? -11.938 3.320 21.403 1.00 75.44 206 GLN A O 1
ATOM 1593 N N . GLU A 1 207 ? -11.504 3.096 23.611 1.00 88.44 207 GLU A N 1
ATOM 1594 C CA . GLU A 1 207 ? -10.113 3.547 23.614 1.00 88.44 207 GLU A CA 1
ATOM 1595 C C . GLU A 1 207 ? -9.216 2.523 24.326 1.00 88.44 207 GLU A C 1
ATOM 1597 O O . GLU A 1 207 ? -9.595 1.968 25.364 1.00 88.44 207 GLU A O 1
ATOM 1602 N N . GLN A 1 208 ? -8.030 2.265 23.770 1.00 86.62 208 GLN A N 1
ATOM 1603 C CA . GLN A 1 208 ? -7.028 1.350 24.320 1.00 86.62 208 GLN A CA 1
ATOM 1604 C C . GLN A 1 208 ? -5.622 1.946 24.181 1.00 86.62 208 GLN A C 1
ATOM 1606 O O . GLN A 1 208 ? -5.130 2.153 23.073 1.00 86.62 208 GLN A O 1
ATOM 1611 N N . THR A 1 209 ? -4.954 2.189 25.306 1.00 87.50 209 THR A N 1
ATOM 1612 C CA . THR A 1 209 ? -3.600 2.764 25.335 1.00 87.50 209 THR A CA 1
ATOM 1613 C C . THR A 1 209 ? -2.536 1.674 25.400 1.00 87.50 209 THR A C 1
ATOM 1615 O O . THR A 1 209 ? -2.593 0.792 26.256 1.00 87.50 209 THR A O 1
ATOM 1618 N N . ASP A 1 210 ? -1.532 1.768 24.530 1.00 84.44 210 ASP A N 1
ATOM 1619 C CA . ASP A 1 210 ? -0.308 0.968 24.577 1.00 84.44 210 ASP A CA 1
ATOM 1620 C C . ASP A 1 210 ? 0.873 1.898 24.884 1.00 84.44 210 ASP A C 1
ATOM 1622 O O . ASP A 1 210 ? 1.443 2.545 23.998 1.00 84.44 210 ASP A O 1
ATOM 1626 N N . GLU A 1 211 ? 1.221 1.979 26.171 1.00 82.06 211 GLU A N 1
ATOM 1627 C CA . GLU A 1 211 ? 2.307 2.827 26.675 1.00 82.06 211 GLU A CA 1
ATOM 1628 C C . GLU A 1 211 ? 3.673 2.418 26.112 1.00 82.06 211 GLU A C 1
ATOM 1630 O O . GLU A 1 211 ? 4.507 3.278 25.832 1.00 82.06 211 GLU A O 1
ATOM 1635 N N . ALA A 1 212 ? 3.898 1.119 25.886 1.00 81.38 212 ALA A N 1
ATOM 1636 C CA . ALA A 1 212 ? 5.168 0.608 25.376 1.00 81.38 212 ALA A CA 1
ATOM 1637 C C . ALA A 1 212 ? 5.410 1.028 23.919 1.00 81.38 212 ALA A C 1
ATOM 1639 O O . ALA A 1 212 ? 6.552 1.265 23.518 1.00 81.38 212 ALA A O 1
ATOM 1640 N N . ARG A 1 213 ? 4.338 1.134 23.125 1.00 77.12 213 ARG A N 1
ATOM 1641 C CA . ARG A 1 213 ? 4.389 1.625 21.738 1.00 77.12 213 ARG A CA 1
ATOM 1642 C C . ARG A 1 213 ? 4.105 3.125 21.607 1.00 77.12 213 ARG A C 1
ATOM 1644 O O . ARG A 1 213 ? 4.230 3.645 20.497 1.00 77.12 213 ARG A O 1
ATOM 1651 N N . GLY A 1 214 ? 3.738 3.808 22.694 1.00 85.19 214 GLY A N 1
ATOM 1652 C CA . GLY A 1 214 ? 3.387 5.231 22.693 1.00 85.19 214 GLY A CA 1
ATOM 1653 C C . GLY A 1 214 ? 2.205 5.545 21.771 1.00 85.19 214 GLY A C 1
ATOM 1654 O O . GLY A 1 214 ? 2.250 6.525 21.026 1.00 85.19 214 GLY A O 1
ATOM 1655 N N . GLN A 1 215 ? 1.188 4.679 21.760 1.00 90.69 215 GLN A N 1
ATOM 1656 C CA . GLN A 1 215 ? 0.045 4.782 20.852 1.00 90.69 215 GLN A CA 1
ATOM 1657 C C . GLN A 1 215 ? -1.287 4.601 21.585 1.00 90.69 215 GLN A C 1
ATOM 1659 O O . GLN A 1 215 ? -1.358 3.921 22.607 1.00 90.69 215 GLN A O 1
ATOM 1664 N N . VAL A 1 216 ? -2.347 5.174 21.019 1.00 94.12 216 VAL A N 1
ATOM 1665 C CA . VAL A 1 216 ? -3.728 4.996 21.488 1.00 94.12 216 VAL A CA 1
ATOM 1666 C C . VAL A 1 216 ? -4.555 4.447 20.338 1.00 94.12 216 VAL A C 1
ATOM 1668 O O . VAL A 1 216 ? -4.551 5.033 19.262 1.00 94.12 216 VAL A O 1
ATOM 1671 N N . ALA A 1 217 ? -5.233 3.324 20.533 1.00 95.44 217 ALA A N 1
ATOM 1672 C CA . ALA A 1 217 ? -6.168 2.770 19.566 1.00 95.44 217 ALA A CA 1
ATOM 1673 C C . ALA A 1 217 ? -7.597 3.223 19.883 1.00 95.44 217 ALA A C 1
ATOM 1675 O O . ALA A 1 217 ? -8.013 3.180 21.039 1.00 95.44 217 ALA A O 1
ATOM 1676 N N . GLU A 1 218 ? -8.345 3.625 18.857 1.00 96.44 218 GLU A N 1
ATOM 1677 C CA . GLU A 1 218 ? -9.730 4.073 18.978 1.00 96.44 218 GLU A CA 1
ATOM 1678 C C . GLU A 1 218 ? -10.596 3.547 17.824 1.00 96.44 218 GLU A C 1
ATOM 1680 O O . GLU A 1 218 ? -10.157 3.445 16.673 1.00 96.44 218 GLU A O 1
ATOM 1685 N N . TRP A 1 219 ? -11.854 3.227 18.133 1.00 96.44 219 TRP A N 1
ATOM 1686 C CA . TRP A 1 219 ? -12.894 2.949 17.140 1.00 96.44 219 TRP A CA 1
ATOM 1687 C C . TRP A 1 219 ? -13.591 4.246 16.717 1.00 96.44 219 TRP A C 1
ATOM 1689 O O . TRP A 1 219 ? -14.519 4.709 17.387 1.00 96.44 219 TRP A O 1
ATOM 1699 N N . ILE A 1 220 ? -13.181 4.801 15.577 1.00 95.81 220 ILE A N 1
ATOM 1700 C CA . ILE A 1 220 ? -13.653 6.102 15.085 1.00 95.81 220 ILE A CA 1
ATOM 1701 C C . ILE A 1 220 ? -14.825 5.919 14.110 1.00 95.81 220 ILE A C 1
ATOM 1703 O O . ILE A 1 220 ? -14.676 5.190 13.124 1.00 95.81 220 ILE A O 1
ATOM 1707 N N . PRO A 1 221 ? -15.983 6.576 14.315 1.00 94.69 221 PRO A N 1
ATOM 1708 C CA . PRO A 1 221 ? -17.102 6.516 13.377 1.00 94.69 221 PRO A CA 1
ATOM 1709 C C . PRO A 1 221 ? -16.707 6.921 11.955 1.00 94.69 221 PRO A C 1
ATOM 1711 O O . PRO A 1 221 ? -16.033 7.933 11.746 1.00 94.69 221 PRO A O 1
ATOM 1714 N N . LEU A 1 222 ? -17.180 6.172 10.951 1.00 93.56 222 LEU A N 1
ATOM 1715 C CA . LEU A 1 222 ? -16.884 6.463 9.541 1.00 93.56 222 LEU A CA 1
ATOM 1716 C C . LEU A 1 222 ? -17.300 7.891 9.137 1.00 93.56 222 LEU A C 1
ATOM 1718 O O . LEU A 1 222 ? -16.632 8.524 8.320 1.00 93.56 222 LEU A O 1
ATOM 1722 N N . SER A 1 223 ? -18.350 8.430 9.765 1.00 92.94 223 SER A N 1
ATOM 1723 C CA . SER A 1 223 ? -18.836 9.800 9.564 1.00 92.94 223 SER A CA 1
ATOM 1724 C C . SER A 1 223 ? -17.866 10.897 10.021 1.00 92.94 223 SER A C 1
ATOM 1726 O O . SER A 1 223 ? -17.977 12.029 9.555 1.00 92.94 223 SER A O 1
ATOM 1728 N N . GLU A 1 224 ? -16.926 10.597 10.921 1.00 95.56 224 GLU A N 1
ATOM 1729 C CA . GLU A 1 224 ? -15.944 11.568 11.429 1.00 95.56 224 GLU A CA 1
ATOM 1730 C C . GLU A 1 224 ? -14.678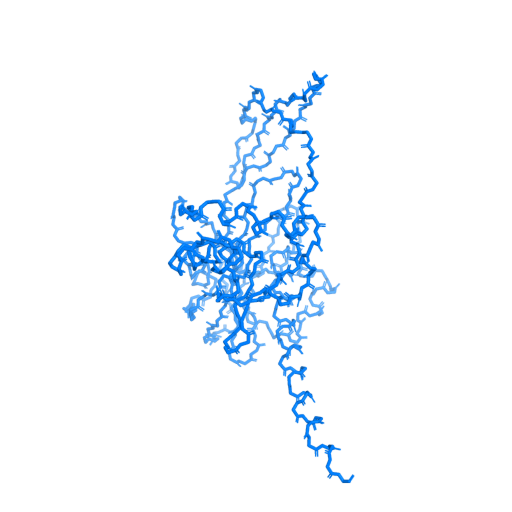 11.635 10.565 1.00 95.56 224 GLU A C 1
ATOM 1732 O O . GLU A 1 224 ? -13.976 12.652 10.550 1.00 95.56 224 GLU A O 1
ATOM 1737 N N . LEU A 1 225 ? -14.404 10.584 9.786 1.00 95.25 225 LEU A N 1
ATOM 1738 C CA . LEU A 1 225 ? -13.195 10.468 8.970 1.00 95.25 225 LEU A CA 1
ATOM 1739 C C . LEU A 1 225 ? -12.980 11.644 8.000 1.00 95.25 225 LEU A C 1
ATOM 1741 O O . LEU A 1 225 ? -11.844 12.121 7.927 1.00 95.25 225 LEU A O 1
ATOM 1745 N N . PRO A 1 226 ? -14.004 12.182 7.297 1.00 93.88 226 PRO A N 1
ATOM 1746 C CA . PRO A 1 226 ? -13.809 13.339 6.423 1.00 93.88 226 PRO A CA 1
ATOM 1747 C C . PRO A 1 226 ? -13.249 14.561 7.161 1.00 93.88 226 PRO A C 1
ATOM 1749 O O . PRO A 1 226 ? -12.338 15.216 6.656 1.00 93.88 226 PRO A O 1
ATOM 1752 N N . GLN A 1 227 ? -13.727 14.831 8.381 1.00 95.44 227 GLN A N 1
ATOM 1753 C CA . GLN A 1 227 ? -13.254 15.963 9.185 1.00 95.44 227 GLN A CA 1
ATOM 1754 C C . GLN A 1 227 ? -11.818 15.747 9.674 1.00 95.44 227 GLN A C 1
ATOM 1756 O O . GLN A 1 227 ? -11.027 16.691 9.713 1.00 95.44 227 GLN A O 1
ATOM 1761 N N . LEU A 1 228 ? -11.450 14.510 10.029 1.00 95.69 228 LEU A N 1
ATOM 1762 C CA . LEU A 1 228 ? -10.074 14.179 10.410 1.00 95.69 228 LEU A CA 1
ATOM 1763 C C . LEU A 1 228 ? -9.102 14.347 9.236 1.00 95.69 228 LEU A C 1
ATOM 1765 O O . LEU A 1 228 ? -7.999 14.861 9.429 1.00 95.69 228 LEU A O 1
ATOM 1769 N N . VAL A 1 229 ? -9.508 13.966 8.023 1.00 95.31 229 VAL A N 1
ATOM 1770 C CA . VAL A 1 229 ? -8.718 14.183 6.800 1.00 95.31 229 VAL A CA 1
ATOM 1771 C C . VAL A 1 229 ? -8.568 15.679 6.514 1.00 95.31 229 VAL A C 1
ATOM 1773 O O . VAL A 1 229 ? -7.450 16.151 6.311 1.00 95.31 229 VAL A O 1
ATOM 1776 N N . GLU A 1 230 ? -9.661 16.446 6.567 1.00 95.31 230 GLU A N 1
ATOM 1777 C CA . GLU A 1 230 ? -9.650 17.898 6.334 1.00 95.31 230 GLU A CA 1
ATOM 1778 C C . GLU A 1 230 ? -8.720 18.631 7.314 1.00 95.31 230 GLU A C 1
ATOM 1780 O O . GLU A 1 230 ? -7.916 19.477 6.917 1.00 95.31 230 GLU A O 1
ATOM 1785 N N . ARG A 1 231 ? -8.748 18.240 8.593 1.00 94.69 231 ARG A N 1
ATOM 1786 C CA . ARG A 1 231 ? -7.885 18.793 9.650 1.00 94.69 231 ARG A CA 1
ATOM 1787 C C . ARG A 1 231 ? -6.454 18.247 9.636 1.00 94.69 231 ARG A C 1
ATOM 1789 O O . ARG A 1 231 ? -5.704 18.517 10.574 1.00 94.69 231 ARG A O 1
ATOM 1796 N N . ARG A 1 232 ? -6.074 17.465 8.617 1.00 93.38 232 ARG A N 1
ATOM 1797 C CA . ARG A 1 232 ? -4.763 16.798 8.498 1.00 93.38 232 ARG A CA 1
ATOM 1798 C C . ARG A 1 232 ? -4.407 15.937 9.713 1.00 93.38 232 ARG A C 1
ATOM 1800 O O . ARG A 1 232 ? -3.241 15.775 10.052 1.00 93.38 232 ARG A O 1
ATOM 1807 N N . LYS A 1 233 ? -5.417 15.367 10.373 1.00 95.38 233 LYS A N 1
ATOM 1808 C CA . LYS A 1 233 ? -5.240 14.365 11.432 1.00 95.38 233 LYS A CA 1
ATOM 1809 C C . LYS A 1 233 ? -5.130 12.951 10.885 1.00 95.38 233 LYS A C 1
ATOM 1811 O O . LYS A 1 233 ? -4.735 12.068 11.626 1.00 95.38 233 LYS A O 1
ATOM 1816 N N . VAL A 1 234 ? -5.390 12.750 9.596 1.00 95.19 234 VAL A N 1
ATOM 1817 C CA . VAL A 1 234 ? -5.034 11.543 8.845 1.00 95.19 234 VAL A CA 1
ATOM 1818 C C . VAL A 1 234 ? -4.183 11.969 7.653 1.00 95.19 234 VAL A C 1
ATOM 1820 O O . VAL A 1 234 ? -4.660 12.694 6.783 1.00 95.19 234 VAL A O 1
ATOM 1823 N N . THR A 1 235 ? -2.923 11.539 7.616 1.00 92.06 235 THR A N 1
ATOM 1824 C CA . THR A 1 235 ? -1.949 11.979 6.595 1.00 92.06 235 THR A CA 1
ATOM 1825 C C . THR A 1 235 ? -1.258 10.825 5.872 1.00 92.06 235 THR A C 1
ATOM 1827 O O . THR A 1 235 ? -0.767 11.005 4.759 1.00 92.06 235 THR A O 1
ATOM 1830 N N . GLY A 1 236 ? -1.231 9.629 6.466 1.00 92.19 236 GLY A N 1
ATOM 1831 C CA . GLY A 1 236 ? -0.584 8.455 5.882 1.00 92.19 236 GLY A CA 1
ATOM 1832 C C . GLY A 1 236 ? -1.299 7.938 4.630 1.00 92.19 236 GLY A C 1
ATOM 1833 O O . GLY A 1 236 ? -2.518 7.760 4.630 1.00 92.19 236 GLY A O 1
ATOM 1834 N N . ALA A 1 237 ? -0.527 7.631 3.582 1.00 93.50 237 ALA A N 1
ATOM 1835 C CA . ALA A 1 237 ? -1.046 7.154 2.297 1.00 93.50 237 ALA A CA 1
ATOM 1836 C C . ALA A 1 237 ? -1.922 5.896 2.434 1.00 93.50 237 ALA A C 1
ATOM 1838 O O . ALA A 1 237 ? -3.014 5.857 1.874 1.00 93.50 237 ALA A O 1
ATOM 1839 N N . ALA A 1 238 ? -1.489 4.904 3.222 1.00 95.06 238 ALA A N 1
ATOM 1840 C CA . ALA A 1 238 ? -2.252 3.676 3.467 1.00 95.06 238 ALA A CA 1
ATOM 1841 C C . ALA A 1 238 ? -3.635 3.954 4.074 1.00 95.06 238 ALA A C 1
ATOM 1843 O O . ALA A 1 238 ? -4.646 3.446 3.590 1.00 95.06 238 ALA A O 1
ATOM 1844 N N . THR A 1 239 ? -3.678 4.798 5.108 1.00 96.56 239 THR A N 1
ATOM 1845 C CA . THR A 1 239 ? -4.911 5.178 5.805 1.00 96.56 239 THR A CA 1
ATOM 1846 C C . THR A 1 239 ? -5.844 5.938 4.868 1.00 96.56 239 THR A C 1
ATOM 1848 O O . THR A 1 239 ? -7.016 5.593 4.766 1.00 96.56 239 THR A O 1
ATOM 1851 N N . LEU A 1 240 ? -5.331 6.917 4.115 1.00 96.06 240 LEU A N 1
ATOM 1852 C CA . LEU A 1 240 ? -6.124 7.665 3.135 1.00 96.06 240 LEU A CA 1
ATOM 1853 C C . LEU A 1 240 ? -6.685 6.757 2.028 1.00 96.06 240 LEU A C 1
ATOM 1855 O O . LEU A 1 240 ? -7.867 6.854 1.702 1.00 96.06 240 LEU A O 1
ATOM 1859 N N . LEU A 1 241 ? -5.875 5.838 1.488 1.00 94.81 241 LEU A N 1
ATOM 1860 C CA . LEU A 1 241 ? -6.316 4.853 0.494 1.00 94.81 241 LEU A CA 1
ATOM 1861 C C . LEU A 1 241 ? -7.423 3.950 1.039 1.00 94.81 241 LEU A C 1
ATOM 1863 O O . LEU A 1 241 ? -8.398 3.687 0.337 1.00 94.81 241 LEU A O 1
ATOM 1867 N N . ALA A 1 242 ? -7.303 3.504 2.287 1.00 93.81 242 ALA A N 1
ATOM 1868 C CA . ALA A 1 242 ? -8.329 2.695 2.924 1.00 93.81 242 ALA A CA 1
ATOM 1869 C C . ALA A 1 242 ? -9.632 3.470 3.122 1.00 93.81 242 ALA A C 1
ATOM 1871 O O . ALA A 1 242 ? -10.688 2.961 2.764 1.00 93.81 242 ALA A O 1
ATOM 1872 N N . ILE A 1 243 ? -9.569 4.711 3.612 1.00 92.50 243 ILE A N 1
ATOM 1873 C CA . ILE A 1 243 ? -10.750 5.570 3.774 1.00 92.50 243 ILE A CA 1
ATOM 1874 C C . ILE A 1 243 ? -11.458 5.756 2.424 1.00 92.50 243 ILE A C 1
ATOM 1876 O O . ILE A 1 243 ? -12.669 5.566 2.333 1.00 92.50 243 ILE A O 1
ATOM 1880 N N . LEU A 1 244 ? -10.712 6.029 1.349 1.00 89.62 244 LEU A N 1
ATOM 1881 C CA . LEU A 1 244 ? -11.270 6.115 -0.006 1.00 89.62 244 LEU A CA 1
ATOM 1882 C C . LEU A 1 244 ? -11.879 4.783 -0.475 1.00 89.62 244 LEU A C 1
ATOM 1884 O O . LEU A 1 244 ? -12.958 4.767 -1.075 1.00 89.62 244 LEU A O 1
ATOM 1888 N N . ALA A 1 245 ? -11.227 3.653 -0.192 1.00 85.06 245 ALA A N 1
ATOM 1889 C CA . ALA A 1 245 ? -11.733 2.324 -0.531 1.00 85.06 245 ALA A CA 1
ATOM 1890 C C . ALA A 1 245 ? -13.021 1.972 0.235 1.00 85.06 245 ALA A C 1
ATOM 1892 O O . ALA A 1 245 ? -13.902 1.319 -0.322 1.00 85.06 245 ALA A O 1
ATOM 1893 N N . VAL A 1 246 ? -13.158 2.419 1.484 1.00 78.81 246 VAL A N 1
ATOM 1894 C CA . VAL A 1 246 ? -14.357 2.210 2.309 1.00 78.81 246 VAL A CA 1
ATOM 1895 C C . VAL A 1 246 ? -15.506 3.102 1.836 1.00 78.81 246 VAL A C 1
ATOM 1897 O O . VAL A 1 246 ? -16.571 2.588 1.495 1.00 78.81 246 VAL A O 1
ATOM 1900 N N . ILE A 1 247 ? -15.273 4.411 1.693 1.00 76.00 247 ILE A N 1
ATOM 1901 C CA . ILE A 1 247 ? -16.294 5.381 1.252 1.00 76.00 247 ILE A CA 1
ATOM 1902 C C . ILE A 1 247 ? -16.821 5.049 -0.154 1.00 76.00 247 ILE A C 1
ATOM 1904 O O . ILE A 1 247 ? -18.020 5.161 -0.435 1.00 76.00 247 ILE A O 1
ATOM 1908 N N . SER A 1 248 ? -15.943 4.615 -1.065 1.00 76.94 248 SER A N 1
ATOM 1909 C CA . SER A 1 248 ? -16.353 4.239 -2.425 1.00 76.94 248 SER A CA 1
ATOM 1910 C C . SER A 1 248 ? -17.241 2.990 -2.455 1.00 76.94 248 SER A C 1
ATOM 1912 O O . SER A 1 248 ? -18.156 2.915 -3.280 1.00 76.94 248 SER A O 1
ATOM 1914 N N . ARG A 1 249 ? -17.038 2.031 -1.542 1.00 67.62 249 ARG A N 1
ATOM 1915 C CA . ARG A 1 249 ? -17.896 0.842 -1.415 1.00 67.62 249 ARG A CA 1
ATOM 1916 C C . ARG A 1 249 ? -19.286 1.201 -0.896 1.00 67.62 249 ARG A C 1
ATOM 1918 O O . ARG A 1 249 ? -20.262 0.792 -1.518 1.00 67.62 249 ARG A O 1
ATOM 1925 N N . GLU A 1 250 ? -19.387 2.046 0.130 1.00 62.28 250 GLU A N 1
ATOM 1926 C CA . GLU A 1 250 ? -20.688 2.538 0.613 1.00 62.28 250 GLU A CA 1
ATOM 1927 C C . GLU A 1 250 ? -21.449 3.291 -0.482 1.00 62.28 250 GLU A C 1
ATOM 1929 O O . GLU A 1 250 ? -22.628 3.036 -0.727 1.00 62.28 250 GLU A O 1
ATOM 1934 N N . SER A 1 251 ? -20.753 4.147 -1.231 1.00 57.56 251 SER A N 1
ATOM 1935 C CA . SER A 1 251 ? -21.343 4.876 -2.359 1.00 57.56 251 SER A CA 1
ATOM 1936 C C . SER A 1 251 ? -21.852 3.933 -3.458 1.00 57.56 251 SER A C 1
ATOM 1938 O O . SER A 1 251 ? -22.855 4.221 -4.109 1.00 57.56 251 SER A O 1
ATOM 1940 N N . SER A 1 252 ? -21.199 2.785 -3.654 1.00 54.66 252 SER A N 1
ATOM 1941 C CA . SER A 1 252 ? -21.605 1.759 -4.624 1.00 54.66 252 SER A CA 1
ATOM 1942 C C . SER A 1 252 ? -22.881 1.026 -4.199 1.00 54.66 252 SER A C 1
ATOM 1944 O O . SER A 1 252 ? -23.740 0.744 -5.040 1.00 54.66 252 SER A O 1
ATOM 1946 N N . ASP A 1 253 ? -23.037 0.746 -2.905 1.00 51.00 253 ASP A N 1
ATOM 1947 C CA . ASP A 1 253 ? -24.238 0.115 -2.347 1.00 51.00 253 ASP A CA 1
ATOM 1948 C C . ASP A 1 253 ? -25.415 1.100 -2.239 1.00 51.00 253 ASP A C 1
ATOM 1950 O O . ASP A 1 253 ? -26.564 0.731 -2.514 1.00 51.00 253 ASP A O 1
ATOM 1954 N N . VAL A 1 254 ? -25.135 2.385 -1.996 1.00 44.97 254 VAL A N 1
ATOM 1955 C CA . VAL A 1 254 ? -26.104 3.483 -2.149 1.00 44.97 254 VAL A CA 1
ATOM 1956 C C . VAL A 1 254 ? -26.527 3.629 -3.616 1.00 44.97 254 VAL A C 1
ATOM 1958 O O . VAL A 1 254 ? -27.722 3.695 -3.908 1.00 44.97 254 VAL A O 1
ATOM 1961 N N . GLN A 1 255 ? -25.594 3.576 -4.574 1.00 35.03 255 GLN A N 1
ATOM 1962 C CA . GLN A 1 255 ? -25.927 3.601 -6.004 1.00 35.03 255 GLN A CA 1
ATOM 1963 C C . GLN A 1 255 ? -26.712 2.362 -6.465 1.00 35.03 255 GLN A C 1
ATOM 1965 O O . GLN A 1 255 ? -27.605 2.483 -7.309 1.00 35.03 255 GLN A O 1
ATOM 1970 N N . ARG A 1 256 ? -26.443 1.170 -5.913 1.00 42.66 256 ARG A N 1
ATOM 1971 C CA . ARG A 1 256 ? -27.271 -0.031 -6.147 1.00 42.66 256 ARG A CA 1
ATOM 1972 C C . ARG A 1 256 ? -28.673 0.112 -5.568 1.00 42.66 256 ARG A C 1
ATOM 1974 O O . ARG A 1 256 ? -29.630 -0.302 -6.223 1.00 42.66 256 ARG A O 1
ATOM 1981 N N . SER A 1 257 ? -28.801 0.704 -4.383 1.00 39.03 257 SER A N 1
ATOM 1982 C CA . SER A 1 257 ? -30.098 0.955 -3.745 1.00 39.03 257 SER A CA 1
ATOM 1983 C C . SER A 1 257 ? -30.926 1.972 -4.537 1.00 39.03 257 SER A C 1
ATOM 1985 O O . SER A 1 257 ? -32.101 1.726 -4.801 1.00 39.03 257 SER A O 1
ATOM 1987 N N . LEU A 1 258 ? -30.304 3.036 -5.055 1.00 37.28 258 LEU A N 1
ATOM 1988 C CA . LEU A 1 258 ? -30.963 4.017 -5.928 1.00 37.28 258 LEU A CA 1
ATOM 1989 C C . LEU A 1 258 ? -31.373 3.427 -7.292 1.00 37.28 258 LEU A C 1
ATOM 1991 O O . LEU A 1 258 ? -32.451 3.736 -7.799 1.00 37.28 2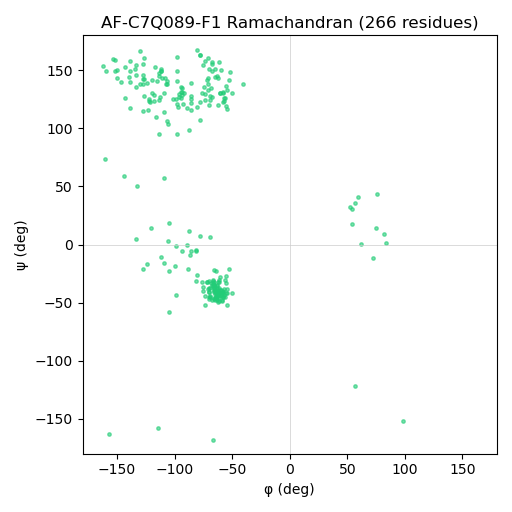58 LEU A O 1
ATOM 1995 N N . LYS A 1 259 ? -30.581 2.513 -7.872 1.00 38.69 259 LYS A N 1
ATOM 1996 C CA . LYS A 1 259 ? -30.972 1.792 -9.101 1.00 38.69 259 LYS A CA 1
ATOM 1997 C C . LYS A 1 259 ? -32.165 0.849 -8.899 1.00 38.69 259 LYS A C 1
ATOM 1999 O O . LYS A 1 259 ? -32.935 0.664 -9.836 1.00 38.69 259 LYS A O 1
ATOM 2004 N N . ARG A 1 260 ? -32.351 0.273 -7.703 1.00 38.25 260 ARG A N 1
ATOM 2005 C CA . ARG A 1 260 ? -33.527 -0.564 -7.384 1.00 38.25 260 ARG A CA 1
ATOM 2006 C C . ARG A 1 260 ? -34.814 0.248 -7.232 1.00 38.25 260 ARG A C 1
ATOM 2008 O O . ARG A 1 260 ? -35.869 -0.244 -7.613 1.00 38.25 260 ARG A O 1
ATOM 2015 N N . VAL A 1 261 ? -34.730 1.488 -6.748 1.00 40.72 261 VAL A N 1
ATOM 2016 C CA . VAL A 1 261 ? -35.895 2.385 -6.618 1.00 40.72 261 VAL A CA 1
ATOM 2017 C C . VAL A 1 261 ? -36.387 2.888 -7.987 1.00 40.72 261 VAL A C 1
ATOM 2019 O O . VAL A 1 261 ? -37.592 3.011 -8.202 1.00 40.72 261 VAL A O 1
ATOM 2022 N N . ASN A 1 262 ? -35.487 3.070 -8.959 1.00 34.56 262 ASN A N 1
ATOM 2023 C CA . ASN A 1 262 ? -35.849 3.525 -10.311 1.00 34.56 262 ASN A CA 1
ATOM 2024 C C . ASN A 1 262 ? -36.383 2.428 -11.255 1.00 34.56 262 ASN A C 1
ATOM 2026 O O . ASN A 1 262 ? -36.848 2.751 -12.343 1.00 34.56 262 ASN A O 1
ATOM 2030 N N . LEU A 1 263 ? -36.376 1.151 -10.855 1.00 38.22 263 LEU A N 1
ATOM 2031 C CA . LEU A 1 263 ? -36.990 0.047 -11.616 1.00 38.22 263 LEU A CA 1
ATOM 2032 C C . LEU A 1 263 ? -38.473 -0.194 -11.268 1.00 38.22 263 LEU A C 1
ATOM 2034 O O . LEU A 1 263 ? -39.099 -1.066 -11.861 1.00 38.22 263 LEU A O 1
ATOM 2038 N N . LEU A 1 264 ? -39.049 0.584 -10.343 1.00 37.78 264 LEU A N 1
ATOM 2039 C CA . LEU A 1 264 ? -40.466 0.497 -9.955 1.00 37.78 264 LEU A CA 1
ATOM 2040 C C . LEU A 1 264 ? -41.341 1.642 -10.502 1.00 37.78 264 LEU A C 1
ATOM 2042 O O . LEU A 1 264 ? -42.531 1.668 -10.215 1.00 37.78 264 LEU A O 1
ATOM 2046 N N . HIS A 1 265 ? -40.792 2.555 -11.315 1.00 39.06 265 HIS A N 1
ATOM 2047 C CA . HIS A 1 265 ? -41.541 3.687 -11.893 1.00 39.06 265 HIS A CA 1
ATOM 2048 C C . HIS A 1 265 ? -41.566 3.720 -13.434 1.00 39.06 265 HIS A C 1
ATOM 2050 O O . HIS A 1 265 ? -41.971 4.719 -14.018 1.00 39.06 265 HIS A O 1
ATOM 2056 N N . SER A 1 266 ? -41.192 2.635 -14.121 1.00 37.41 266 SER A N 1
ATOM 2057 C CA . SER A 1 266 ? -41.343 2.511 -15.584 1.00 37.41 266 SER A CA 1
ATOM 2058 C C . SER A 1 266 ? -42.442 1.508 -15.950 1.00 37.41 266 SER A C 1
ATOM 2060 O O . SER A 1 266 ? -42.189 0.501 -16.610 1.00 37.41 266 SER A O 1
ATOM 2062 N N . GLY A 1 267 ? -43.654 1.764 -15.460 1.00 44.84 267 GLY A N 1
ATOM 2063 C CA . GLY A 1 267 ? -44.844 0.951 -15.695 1.00 44.84 267 GLY A CA 1
ATOM 2064 C C . GLY A 1 267 ? -46.109 1.754 -15.421 1.00 44.84 267 GLY A C 1
ATOM 2065 O O . GLY A 1 267 ? -46.745 1.581 -14.385 1.00 44.84 267 GLY A O 1
ATOM 2066 N N . SER A 1 268 ? -46.433 2.680 -16.319 1.00 37.06 268 SER A N 1
ATOM 2067 C CA . SER A 1 268 ? -47.735 3.349 -16.447 1.00 37.06 268 SER A CA 1
ATOM 2068 C C . SER A 1 268 ? -47.887 3.791 -17.893 1.00 37.06 268 SER A C 1
ATOM 2070 O O . SER A 1 268 ? -46.964 4.494 -18.362 1.00 37.06 268 SER A O 1
#